Protein AF-A0A084SQF5-F1 (afdb_monomer)

Structure (mmCIF, N/CA/C/O backbone):
data_AF-A0A084SQF5-F1
#
_entry.id   AF-A0A084SQF5-F1
#
loop_
_atom_site.group_PDB
_atom_site.id
_atom_site.type_symbol
_atom_site.label_atom_id
_atom_site.label_alt_id
_atom_site.label_comp_id
_atom_site.label_asym_id
_atom_site.label_entity_id
_atom_site.label_seq_id
_atom_site.pdbx_PDB_ins_code
_atom_site.Cartn_x
_atom_site.Cartn_y
_atom_site.Cartn_z
_atom_site.occupancy
_atom_site.B_iso_or_equiv
_atom_site.auth_seq_id
_atom_site.auth_comp_id
_atom_site.auth_asym_id
_atom_site.auth_atom_id
_atom_site.pdbx_PDB_model_num
ATOM 1 N N . MET A 1 1 ? -66.136 6.621 -41.710 1.00 52.44 1 MET A N 1
ATOM 2 C CA . MET A 1 1 ? -64.841 6.981 -41.085 1.00 52.44 1 MET A CA 1
ATOM 3 C C . MET A 1 1 ? -63.764 6.066 -41.651 1.00 52.44 1 MET A C 1
ATOM 5 O O . MET A 1 1 ? -63.966 4.861 -41.667 1.00 52.44 1 MET A O 1
ATOM 9 N N . ARG A 1 2 ? -62.708 6.634 -42.252 1.00 50.91 2 ARG A N 1
ATOM 10 C CA . ARG A 1 2 ? -61.743 5.912 -43.104 1.00 50.91 2 ARG A CA 1
ATOM 11 C C . ARG A 1 2 ? -60.747 5.128 -42.242 1.00 50.91 2 ARG A C 1
ATOM 13 O O . ARG A 1 2 ? -59.889 5.714 -41.599 1.00 50.91 2 ARG A O 1
ATOM 20 N N . TRP A 1 3 ? -60.855 3.802 -42.262 1.00 54.94 3 TRP A N 1
ATOM 21 C CA . TRP A 1 3 ? -59.994 2.862 -41.524 1.00 54.94 3 TRP A CA 1
ATOM 22 C C . TRP A 1 3 ? -58.500 2.979 -41.898 1.00 54.94 3 TRP A C 1
ATOM 24 O O . TRP A 1 3 ? -57.618 2.653 -41.107 1.00 54.94 3 TRP A O 1
ATOM 34 N N . SER A 1 4 ? -58.211 3.539 -43.077 1.00 56.44 4 SER A N 1
ATOM 35 C CA . SER A 1 4 ? -56.861 3.744 -43.605 1.00 56.44 4 SER A CA 1
ATOM 36 C C . SER A 1 4 ? -56.017 4.759 -42.822 1.00 56.44 4 SER A C 1
ATOM 38 O O . SER A 1 4 ? -54.797 4.646 -42.830 1.00 56.44 4 SER A O 1
ATOM 40 N N . THR A 1 5 ? -56.618 5.727 -42.119 1.00 59.06 5 THR A N 1
ATOM 41 C CA . THR A 1 5 ? -55.850 6.683 -41.293 1.00 59.06 5 THR A CA 1
ATOM 42 C C . THR A 1 5 ? -55.482 6.115 -39.920 1.00 59.06 5 THR A C 1
ATOM 44 O O . THR A 1 5 ? -54.477 6.522 -39.347 1.00 59.06 5 THR A O 1
ATOM 47 N N . LEU A 1 6 ? -56.240 5.135 -39.416 1.00 58.25 6 LEU A N 1
ATOM 48 C CA . LEU A 1 6 ? -55.944 4.441 -38.156 1.00 58.25 6 LEU A CA 1
ATOM 49 C C . LEU A 1 6 ? -54.764 3.467 -38.297 1.00 58.25 6 LEU A C 1
ATOM 51 O O . LEU A 1 6 ? -53.909 3.411 -37.419 1.00 58.25 6 LEU A O 1
ATOM 55 N N . LEU A 1 7 ? -54.666 2.761 -39.428 1.00 57.72 7 LEU A N 1
ATOM 56 C CA . LEU A 1 7 ? -53.546 1.850 -39.703 1.00 57.72 7 LEU A CA 1
ATOM 57 C C . LEU A 1 7 ? -52.219 2.592 -39.942 1.00 57.72 7 LEU A C 1
ATOM 59 O O . LEU A 1 7 ? -51.176 2.137 -39.478 1.00 57.72 7 LEU A O 1
ATOM 63 N N . GLY A 1 8 ? -52.257 3.763 -40.589 1.00 59.50 8 GLY A N 1
ATOM 64 C CA . GLY A 1 8 ? -51.060 4.588 -40.802 1.00 59.50 8 GLY A CA 1
ATOM 65 C C . GLY A 1 8 ? -50.455 5.131 -39.501 1.00 59.50 8 GLY A C 1
ATOM 66 O O . GLY A 1 8 ? -49.235 5.158 -39.356 1.00 59.50 8 GLY A O 1
ATOM 67 N N . GLY A 1 9 ? -51.296 5.501 -38.528 1.00 61.94 9 GLY A N 1
ATOM 68 C CA . GLY A 1 9 ? -50.834 5.992 -37.225 1.00 61.94 9 GLY A CA 1
ATOM 69 C C . GLY A 1 9 ? -50.135 4.921 -36.380 1.00 61.94 9 GLY A C 1
ATOM 70 O O . GLY A 1 9 ? -49.130 5.207 -35.737 1.00 61.94 9 GLY A O 1
ATOM 71 N N . ILE A 1 10 ? -50.619 3.675 -36.425 1.00 64.25 10 ILE A N 1
ATOM 72 C CA . ILE A 1 10 ? -50.050 2.562 -35.648 1.00 64.25 10 ILE A CA 1
ATOM 73 C C . ILE A 1 10 ? -48.693 2.121 -36.224 1.00 64.25 10 ILE A C 1
ATOM 75 O O . ILE A 1 10 ? -47.753 1.879 -35.467 1.00 64.25 10 ILE A O 1
ATOM 79 N N . ALA A 1 11 ? -48.547 2.094 -37.554 1.00 61.19 11 ALA A N 1
ATOM 80 C CA . ALA A 1 11 ? -47.273 1.771 -38.201 1.00 61.19 11 ALA A CA 1
ATOM 81 C C . ALA A 1 11 ? -46.181 2.827 -37.928 1.00 61.19 11 ALA A C 1
ATOM 83 O O . ALA A 1 11 ? -45.019 2.474 -37.738 1.00 61.19 11 ALA A O 1
ATOM 84 N N . GLY A 1 12 ? -46.555 4.110 -37.834 1.00 64.62 12 GLY A N 1
ATOM 85 C CA . GLY A 1 12 ? -45.628 5.193 -37.485 1.00 64.62 12 GLY A CA 1
ATOM 86 C C . GLY A 1 12 ? -45.114 5.140 -36.041 1.00 64.62 12 GLY A C 1
ATOM 87 O O . GLY A 1 12 ? -44.028 5.645 -35.766 1.00 64.62 12 GLY A O 1
ATOM 88 N N . LEU A 1 13 ? -45.854 4.499 -35.128 1.00 62.03 13 LEU A N 1
ATOM 89 C CA . LEU A 1 13 ? -45.499 4.412 -33.706 1.00 62.03 13 LEU A CA 1
ATOM 90 C C . LEU A 1 13 ? -44.729 3.130 -33.344 1.00 62.03 13 LEU A C 1
ATOM 92 O O . LEU A 1 13 ? -43.980 3.126 -32.371 1.00 62.03 13 LEU A O 1
ATOM 96 N N . LEU A 1 14 ? -44.866 2.059 -34.135 1.00 69.38 14 LEU A N 1
ATOM 97 C CA . LEU A 1 14 ? -44.192 0.772 -33.896 1.00 69.38 14 LEU A CA 1
ATOM 98 C C . LEU A 1 14 ? -42.748 0.707 -34.415 1.00 69.38 14 LEU A C 1
ATOM 100 O O . LEU A 1 14 ? -41.979 -0.123 -33.944 1.00 69.38 14 LEU A O 1
ATOM 104 N N . LEU A 1 15 ? -42.359 1.574 -35.352 1.00 68.94 15 LEU A N 1
ATOM 105 C CA . LEU A 1 15 ? -41.004 1.624 -35.918 1.00 68.94 15 LEU A CA 1
ATOM 106 C C . LEU A 1 15 ? -39.920 2.272 -35.025 1.00 68.94 15 LEU A C 1
ATOM 108 O O . LEU A 1 15 ? -38.807 1.746 -35.003 1.00 68.94 15 LEU A O 1
ATOM 112 N N . PRO A 1 16 ? -40.169 3.362 -34.269 1.00 74.44 16 PRO A N 1
ATOM 113 C CA . PRO A 1 16 ? -39.116 3.977 -33.456 1.00 74.44 16 PRO A CA 1
ATOM 114 C C . PRO A 1 16 ? -38.769 3.176 -32.193 1.00 74.44 16 PRO A C 1
ATOM 116 O O . PRO A 1 16 ? -37.654 3.286 -31.691 1.00 74.44 16 PRO A O 1
ATOM 119 N N . VAL A 1 17 ? -39.688 2.352 -31.680 1.00 76.56 17 VAL A N 1
ATOM 120 C CA . VAL A 1 17 ? -39.485 1.565 -30.450 1.00 76.56 17 VAL A CA 1
ATOM 121 C C . VAL A 1 17 ? -38.354 0.527 -30.578 1.00 76.56 17 VAL A C 1
ATOM 123 O O . VAL A 1 17 ? -37.451 0.556 -29.743 1.00 76.56 17 VAL A O 1
ATOM 126 N N . PRO A 1 18 ? -38.312 -0.353 -31.599 1.00 76.19 18 PRO A N 1
ATOM 127 C CA . PRO A 1 18 ? -37.210 -1.304 -31.754 1.00 76.19 18 PRO A CA 1
ATOM 128 C C . PRO A 1 18 ? -35.871 -0.617 -32.057 1.00 76.19 18 PRO A C 1
ATOM 130 O O . PRO A 1 18 ? -34.834 -1.097 -31.609 1.00 76.19 18 PRO A O 1
ATOM 133 N N . LEU A 1 19 ? -35.878 0.536 -32.739 1.00 76.69 19 LEU A N 1
ATOM 134 C CA . LEU A 1 19 ? -34.671 1.345 -32.955 1.00 76.69 19 LEU A CA 1
ATOM 135 C C . LEU A 1 19 ? -34.140 1.953 -31.649 1.00 76.69 19 LEU A C 1
ATOM 137 O O . LEU A 1 19 ? -32.935 1.942 -31.423 1.00 76.69 19 LEU A O 1
ATOM 141 N N . MET A 1 20 ? -35.022 2.432 -30.767 1.00 78.56 20 MET A N 1
ATOM 142 C CA . MET A 1 20 ? -34.648 2.915 -29.432 1.00 78.56 20 MET A CA 1
ATOM 143 C C . MET A 1 20 ? -34.115 1.788 -28.536 1.00 78.56 20 MET A C 1
ATOM 145 O O . MET A 1 20 ? -33.174 2.017 -27.780 1.00 78.56 20 MET A O 1
ATOM 149 N N . LEU A 1 21 ? -34.672 0.575 -28.631 1.00 77.31 21 LEU A N 1
ATOM 150 C CA . LEU A 1 21 ? -34.179 -0.593 -27.890 1.00 77.31 21 LEU A CA 1
ATOM 151 C C . LEU A 1 21 ? -32.796 -1.042 -28.388 1.00 77.31 21 LEU A C 1
ATOM 153 O O . LEU A 1 21 ? -31.901 -1.240 -27.572 1.00 77.31 21 LEU A O 1
ATOM 157 N N . LEU A 1 22 ? -32.580 -1.104 -29.707 1.00 75.31 22 LEU A N 1
ATOM 158 C CA . LEU A 1 22 ? -31.264 -1.401 -30.291 1.00 75.31 22 LEU A CA 1
ATOM 159 C C . LEU A 1 22 ? -30.224 -0.321 -29.952 1.00 75.31 22 LEU A C 1
ATOM 161 O O . LEU A 1 22 ? -29.099 -0.644 -29.580 1.00 75.31 22 LEU A O 1
ATOM 165 N N . ALA A 1 23 ? -30.600 0.960 -30.015 1.00 71.62 23 ALA A N 1
ATOM 166 C CA . ALA A 1 23 ? -29.724 2.054 -29.597 1.00 71.62 23 ALA A CA 1
ATOM 167 C C . ALA A 1 23 ? -29.423 2.014 -28.088 1.00 71.62 23 ALA A C 1
ATOM 169 O O . ALA A 1 23 ? -28.335 2.407 -27.671 1.00 71.62 23 ALA A O 1
ATOM 170 N N . GLY A 1 24 ? -30.369 1.532 -27.276 1.00 73.94 24 GLY A N 1
ATOM 171 C CA . GLY A 1 24 ? -30.201 1.309 -25.842 1.00 73.94 24 GLY A CA 1
ATOM 172 C C . GLY A 1 24 ? -29.177 0.222 -25.522 1.00 73.94 24 GLY A C 1
ATOM 173 O O . GLY A 1 24 ? -28.322 0.456 -24.671 1.00 73.94 24 GLY A O 1
ATOM 174 N N . GLU A 1 25 ? -29.219 -0.914 -26.225 1.00 72.88 25 GLU A N 1
ATOM 175 C CA . GLU A 1 25 ? -28.261 -2.017 -26.040 1.00 72.88 25 GLU A CA 1
ATOM 176 C C . GLU A 1 25 ? -26.840 -1.633 -26.480 1.00 72.88 25 GLU A C 1
ATOM 178 O O . GLU A 1 25 ? -25.900 -1.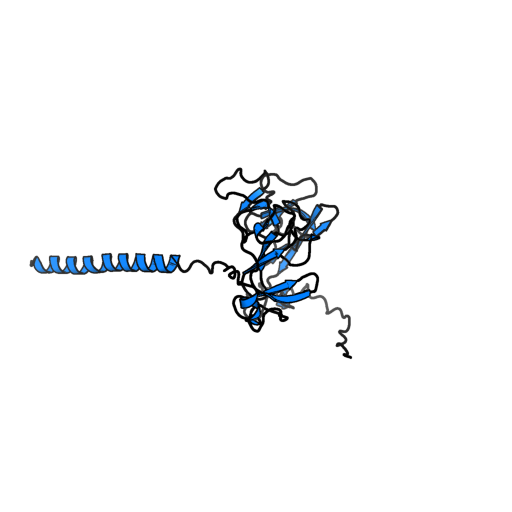816 -25.710 1.00 72.88 25 GLU A O 1
ATOM 183 N N . ILE A 1 26 ? -26.675 -0.958 -27.627 1.00 66.81 26 ILE A N 1
ATOM 184 C CA . ILE A 1 26 ? -25.354 -0.466 -28.076 1.00 66.81 26 ILE A CA 1
ATOM 185 C C . ILE A 1 26 ? -24.763 0.530 -27.063 1.00 66.81 26 ILE A C 1
ATOM 187 O O . ILE A 1 26 ? -23.570 0.504 -26.762 1.00 66.81 26 ILE A O 1
ATOM 191 N N . ARG A 1 27 ? -25.594 1.400 -26.469 1.00 62.41 27 ARG A N 1
ATOM 192 C CA . ARG A 1 27 ? -25.147 2.319 -25.406 1.00 62.41 27 ARG A CA 1
ATOM 193 C C . ARG A 1 27 ? -24.784 1.599 -24.109 1.00 62.41 27 ARG A C 1
ATOM 195 O O . ARG A 1 27 ? -23.999 2.135 -23.326 1.00 62.41 27 ARG A O 1
ATOM 202 N N . ARG A 1 28 ? -25.393 0.442 -23.845 1.00 57.56 28 ARG A N 1
ATOM 203 C CA . ARG A 1 28 ? -25.132 -0.378 -22.660 1.00 57.56 28 ARG A CA 1
ATOM 204 C C . ARG A 1 28 ? -23.800 -1.107 -22.789 1.00 57.56 28 ARG A C 1
ATOM 206 O O . ARG A 1 28 ? -23.038 -1.082 -21.830 1.00 57.56 28 ARG A O 1
ATOM 213 N N . GLU A 1 29 ? -23.489 -1.635 -23.970 1.00 57.03 29 GLU A N 1
ATOM 214 C CA . GLU A 1 29 ? -22.168 -2.196 -24.284 1.00 57.03 29 GLU A CA 1
ATOM 215 C C . GLU A 1 29 ? -21.074 -1.120 -24.229 1.00 57.03 29 GLU A C 1
ATOM 217 O O . GLU A 1 29 ? -20.076 -1.305 -23.538 1.00 57.03 29 GLU A O 1
ATOM 222 N N . GLN A 1 30 ? -21.304 0.067 -24.806 1.00 54.22 30 GLN A N 1
ATOM 223 C CA . GLN A 1 30 ? -20.336 1.171 -24.712 1.00 54.22 30 GLN A CA 1
ATOM 224 C C . GLN A 1 30 ? -20.116 1.677 -23.276 1.00 54.22 30 GLN A C 1
ATOM 226 O O . GLN A 1 30 ? -19.018 2.111 -22.936 1.00 54.22 30 GLN A O 1
ATOM 231 N N . ARG A 1 31 ? -21.131 1.619 -22.401 1.00 47.59 31 ARG A N 1
ATOM 232 C CA . ARG A 1 31 ? -20.948 1.905 -20.966 1.00 47.59 31 ARG A CA 1
ATOM 233 C C . ARG A 1 31 ? -20.284 0.766 -20.200 1.00 47.59 31 ARG A C 1
ATOM 235 O O . ARG A 1 31 ? -19.673 1.047 -19.178 1.00 47.59 31 ARG A O 1
ATOM 242 N N . ALA A 1 32 ? -20.405 -0.478 -20.658 1.00 48.09 32 ALA A N 1
ATOM 243 C CA . ALA A 1 32 ? -19.703 -1.610 -20.063 1.00 48.09 32 ALA A CA 1
ATOM 244 C C . ALA A 1 32 ? -18.202 -1.602 -20.412 1.00 48.09 32 ALA A C 1
ATOM 246 O O . ALA A 1 32 ? -17.394 -2.027 -19.592 1.00 48.09 32 ALA A O 1
ATOM 247 N N . GLU A 1 33 ? -17.815 -1.060 -21.574 1.00 43.88 33 GLU A N 1
ATOM 248 C CA . GLU A 1 33 ? -16.404 -0.835 -21.934 1.00 43.88 33 GLU A CA 1
ATOM 249 C C . GLU A 1 33 ? -15.793 0.416 -21.294 1.00 43.88 33 GLU A C 1
ATOM 251 O O . GLU A 1 33 ? -14.587 0.461 -21.063 1.00 43.88 33 GLU A O 1
ATOM 256 N N . MET A 1 34 ? -16.610 1.397 -20.905 1.00 37.16 34 MET A N 1
ATOM 257 C CA . MET A 1 34 ? -16.193 2.484 -20.014 1.00 37.16 34 MET A CA 1
ATOM 258 C C . MET A 1 34 ? -16.237 2.007 -18.556 1.00 37.16 34 MET A C 1
ATOM 260 O O . MET A 1 34 ? -16.843 2.624 -17.679 1.00 37.16 34 MET A O 1
ATOM 264 N N . SER A 1 35 ? -15.596 0.862 -18.308 1.00 40.09 35 SER A N 1
ATOM 265 C CA . SER A 1 35 ? -15.196 0.462 -16.967 1.00 40.09 35 SER A CA 1
ATOM 266 C C . SER A 1 35 ? -14.411 1.641 -16.376 1.00 40.09 35 SER A C 1
ATOM 268 O O . SER A 1 35 ? -13.571 2.194 -17.096 1.00 40.09 35 SER A O 1
ATOM 270 N N . PRO A 1 36 ? -14.679 2.075 -15.125 1.00 40.09 36 PRO A N 1
ATOM 271 C CA . PRO A 1 36 ? -13.855 3.096 -14.475 1.00 40.09 36 PRO A CA 1
ATOM 272 C C . PRO A 1 36 ? -12.409 2.675 -14.678 1.00 40.09 36 PRO A C 1
ATOM 274 O O . PRO A 1 36 ? -12.144 1.489 -14.468 1.00 40.09 36 PRO A O 1
ATOM 277 N N . ALA A 1 37 ? -11.577 3.585 -15.210 1.00 43.72 37 ALA A N 1
ATOM 278 C CA . ALA A 1 37 ? -10.204 3.337 -15.641 1.00 43.72 37 ALA A CA 1
ATOM 279 C C . ALA A 1 37 ? -9.585 2.294 -14.716 1.00 43.72 37 ALA A C 1
ATOM 281 O O . ALA A 1 37 ? -9.293 2.570 -13.556 1.00 43.72 37 ALA A O 1
ATOM 282 N N . ARG A 1 38 ? -9.582 1.040 -15.177 1.00 53.16 38 ARG A N 1
ATOM 283 C CA . ARG A 1 38 ? -9.230 -0.085 -14.325 1.00 53.16 38 ARG A CA 1
ATOM 284 C C . ARG A 1 38 ? -7.734 0.039 -14.219 1.00 53.16 38 ARG A C 1
ATOM 286 O O . ARG A 1 38 ? -7.079 -0.323 -15.188 1.00 53.16 38 ARG A O 1
ATOM 293 N N . GLU A 1 39 ? -7.282 0.669 -13.136 1.00 69.06 39 GLU A N 1
ATOM 294 C CA . GLU A 1 39 ? -5.894 0.908 -12.739 1.00 69.06 39 GLU A CA 1
ATOM 295 C C . GLU A 1 39 ? -4.973 -0.060 -13.489 1.00 69.06 39 GLU A C 1
ATOM 297 O O . GLU A 1 39 ? -4.886 -1.254 -13.181 1.00 69.06 39 GLU A O 1
ATOM 302 N N . GLN A 1 40 ? -4.456 0.410 -14.629 1.00 82.12 40 GLN A N 1
ATOM 303 C CA . GLN A 1 40 ? -3.939 -0.500 -15.638 1.00 82.12 40 GLN A CA 1
ATOM 304 C C . GLN A 1 40 ? -2.506 -0.824 -15.267 1.00 82.12 40 GLN A C 1
ATOM 306 O O . GLN A 1 40 ? -1.619 0.027 -15.316 1.00 82.12 40 GLN A O 1
ATOM 311 N N . VAL A 1 41 ? -2.282 -2.078 -14.891 1.00 91.44 41 VAL A N 1
ATOM 312 C CA . VAL A 1 41 ? -0.938 -2.576 -14.633 1.00 91.44 41 VAL A CA 1
ATOM 313 C C . VAL A 1 41 ? -0.151 -2.592 -15.938 1.00 91.44 41 VAL A C 1
ATOM 315 O O . VAL A 1 41 ? -0.534 -3.252 -16.908 1.00 91.44 41 VAL A O 1
ATOM 318 N N . SER A 1 42 ? 0.973 -1.885 -15.939 1.00 93.50 42 SER A N 1
ATOM 319 C CA . SER A 1 42 ? 1.886 -1.780 -17.070 1.00 93.50 42 SER A CA 1
ATOM 320 C C . SER A 1 42 ? 2.368 -3.168 -17.506 1.00 93.50 42 SER A C 1
ATOM 322 O O . SER A 1 42 ? 2.685 -4.008 -16.652 1.00 93.50 42 SER A O 1
ATOM 324 N N . PRO A 1 43 ? 2.445 -3.452 -18.816 1.00 94.81 43 PRO A N 1
ATOM 325 C CA . PRO A 1 43 ? 2.887 -4.749 -19.303 1.00 94.81 43 PRO A CA 1
ATOM 326 C C . PRO A 1 43 ? 4.337 -5.034 -18.901 1.00 94.81 43 PRO A C 1
ATOM 328 O O . PRO A 1 43 ? 5.178 -4.140 -18.832 1.00 94.81 43 PRO A O 1
ATOM 331 N N . VAL A 1 44 ? 4.644 -6.313 -18.679 1.00 96.62 44 VAL A N 1
ATOM 332 C CA . VAL A 1 44 ? 6.033 -6.761 -18.510 1.00 96.62 44 VAL A CA 1
ATOM 333 C C . VAL A 1 44 ? 6.718 -6.762 -19.868 1.00 96.62 44 VAL A C 1
ATOM 335 O O . VAL A 1 44 ? 6.372 -7.583 -20.723 1.00 96.62 44 VAL A O 1
ATOM 338 N N . LEU A 1 45 ? 7.683 -5.859 -20.032 1.00 95.56 45 LEU A N 1
ATOM 339 C CA . LEU A 1 45 ? 8.536 -5.757 -21.213 1.00 95.56 45 LEU A CA 1
ATOM 340 C C . LEU A 1 45 ? 9.863 -6.504 -20.995 1.00 95.56 45 LEU A C 1
ATOM 342 O O . LEU A 1 45 ? 10.407 -6.464 -19.887 1.00 95.56 45 LEU A O 1
ATOM 346 N N . PRO A 1 46 ? 10.442 -7.136 -22.030 1.00 95.06 46 PRO A N 1
ATOM 347 C CA . PRO A 1 46 ? 11.816 -7.627 -21.988 1.00 95.06 46 PRO A CA 1
ATOM 348 C C . PRO A 1 46 ? 12.805 -6.510 -21.631 1.00 95.06 46 PRO A C 1
ATOM 350 O O . PRO A 1 46 ? 12.652 -5.369 -22.063 1.00 95.06 46 PRO A O 1
ATOM 353 N N . LEU A 1 47 ? 13.879 -6.841 -20.908 1.00 93.38 47 LEU A N 1
ATOM 354 C CA . LEU A 1 47 ? 14.878 -5.852 -20.478 1.00 93.38 47 LEU A CA 1
ATOM 355 C C . LEU A 1 47 ? 15.503 -5.072 -21.650 1.00 93.38 47 LEU A C 1
ATOM 357 O O . LEU A 1 47 ? 15.847 -3.905 -21.493 1.00 93.38 47 LEU A O 1
ATOM 361 N N . SER A 1 48 ? 15.656 -5.697 -22.820 1.00 95.81 48 SER A N 1
ATOM 362 C CA . SER A 1 48 ? 16.158 -5.028 -24.027 1.00 95.81 48 SER A CA 1
ATOM 363 C C . SER A 1 48 ? 15.210 -3.950 -24.545 1.00 95.81 48 SER A C 1
ATOM 365 O O . SER A 1 48 ? 15.679 -2.914 -25.001 1.00 95.81 48 SER A O 1
ATOM 367 N N . GLU A 1 49 ? 13.899 -4.186 -24.465 1.00 97.00 49 GLU A N 1
ATOM 368 C CA . GLU A 1 49 ? 12.884 -3.207 -24.860 1.00 97.00 49 GLU A CA 1
ATOM 369 C C . GLU A 1 49 ? 12.802 -2.082 -23.834 1.00 97.00 49 GLU A C 1
ATOM 371 O O . GLU A 1 49 ? 12.803 -0.923 -24.223 1.00 97.00 49 GLU A O 1
ATOM 376 N N . GLN A 1 50 ? 12.846 -2.400 -22.534 1.00 94.94 50 GLN A N 1
ATOM 377 C CA . GLN A 1 50 ? 12.887 -1.372 -21.487 1.00 94.94 50 GLN A CA 1
ATOM 378 C C . GLN A 1 50 ? 14.094 -0.445 -21.661 1.00 94.94 50 GLN A C 1
ATOM 380 O O . GLN A 1 50 ? 13.939 0.766 -21.664 1.00 94.94 50 GLN A O 1
ATOM 385 N N . LYS A 1 51 ? 15.288 -1.003 -21.898 1.00 96.38 51 LYS A N 1
ATOM 386 C CA . LYS A 1 51 ? 16.512 -0.223 -22.148 1.00 96.38 51 LYS A CA 1
ATOM 387 C C . LYS A 1 51 ? 16.493 0.586 -23.446 1.00 96.38 51 LYS A C 1
ATOM 389 O O . LYS A 1 51 ? 17.345 1.455 -23.609 1.00 96.38 51 LYS A O 1
ATOM 394 N N . ALA A 1 52 ? 15.599 0.269 -24.382 1.00 97.38 52 ALA A N 1
ATOM 395 C CA . ALA A 1 52 ? 15.427 1.053 -25.598 1.00 97.38 52 ALA A CA 1
ATOM 396 C C . ALA A 1 52 ? 14.603 2.328 -25.350 1.00 97.38 52 ALA A C 1
ATOM 398 O O . ALA A 1 52 ? 14.694 3.260 -26.148 1.00 97.38 52 ALA A O 1
ATOM 399 N N . LEU A 1 53 ? 13.836 2.375 -24.254 1.00 97.06 53 LEU A N 1
ATOM 400 C CA . LEU A 1 53 ? 13.088 3.556 -23.835 1.00 97.06 53 LEU A CA 1
ATOM 401 C C . LEU A 1 53 ? 14.057 4.594 -23.265 1.00 97.06 53 LEU A C 1
ATOM 403 O O . LEU A 1 53 ? 14.905 4.279 -22.427 1.00 97.06 53 LEU A O 1
ATOM 407 N N . GLN A 1 54 ? 13.935 5.842 -23.716 1.00 97.88 54 GLN A N 1
ATOM 408 C CA . GLN A 1 54 ? 14.951 6.875 -23.454 1.00 97.88 54 GLN A CA 1
ATOM 409 C C . GLN A 1 54 ? 15.079 7.229 -21.973 1.00 97.88 54 GLN A C 1
ATOM 411 O O . GLN A 1 54 ? 16.160 7.592 -21.513 1.00 97.88 54 GLN A O 1
ATOM 416 N N . THR A 1 55 ? 13.977 7.127 -21.232 1.00 97.62 55 THR A N 1
ATOM 417 C CA . THR A 1 55 ? 13.921 7.516 -19.823 1.00 97.62 55 THR A CA 1
ATOM 418 C C . THR A 1 55 ? 14.225 6.359 -18.879 1.00 97.62 55 THR A C 1
ATOM 420 O O . THR A 1 55 ? 14.263 6.569 -17.675 1.00 97.62 55 THR A O 1
ATOM 423 N N . PHE A 1 56 ? 14.424 5.133 -19.373 1.00 97.38 56 PHE A N 1
ATOM 424 C CA . PHE A 1 56 ? 14.602 3.966 -18.512 1.00 97.38 56 PHE A CA 1
ATOM 425 C C . PHE A 1 56 ? 15.814 4.104 -17.582 1.00 97.38 56 PHE A C 1
ATOM 427 O O . PHE A 1 56 ? 16.946 4.285 -18.030 1.00 97.38 56 PHE A O 1
ATOM 434 N N . GLY A 1 57 ? 15.568 3.977 -16.277 1.00 95.75 57 GLY A N 1
ATOM 435 C CA . GLY A 1 57 ? 16.579 4.109 -15.230 1.00 95.75 57 GLY A CA 1
ATOM 436 C C . GLY A 1 57 ? 17.033 5.544 -14.948 1.00 95.75 57 GLY A C 1
ATOM 437 O O . GLY A 1 57 ? 17.935 5.716 -14.133 1.00 95.75 57 GLY A O 1
ATOM 438 N N . LEU A 1 58 ? 16.447 6.556 -15.598 1.00 97.50 58 LEU A N 1
ATOM 439 C CA . LEU A 1 58 ? 16.676 7.956 -15.240 1.00 97.50 58 LEU A CA 1
ATOM 440 C C . LEU A 1 58 ? 15.896 8.322 -13.980 1.00 97.50 58 LEU A C 1
ATOM 442 O O . LEU A 1 58 ? 14.822 7.770 -13.728 1.00 97.50 58 LEU A O 1
ATOM 446 N N . ASP A 1 59 ? 16.433 9.282 -13.231 1.00 97.44 59 ASP A N 1
ATOM 447 C CA . ASP A 1 59 ? 15.761 9.864 -12.075 1.00 97.44 59 ASP A CA 1
ATOM 448 C C . ASP A 1 59 ? 14.463 10.553 -12.482 1.00 97.44 59 ASP A C 1
ATOM 450 O O . ASP A 1 59 ? 14.392 11.183 -13.539 1.00 97.44 59 ASP A O 1
ATOM 454 N N . CYS A 1 60 ? 13.460 10.462 -11.615 1.00 96.50 60 CYS A N 1
ATOM 455 C CA . CYS A 1 60 ? 12.178 11.116 -11.821 1.00 96.50 60 CYS A CA 1
ATOM 456 C C . CYS A 1 60 ? 11.572 11.635 -10.515 1.00 96.50 60 CYS A C 1
ATOM 458 O O . CYS A 1 60 ? 11.787 11.073 -9.436 1.00 96.50 60 CYS A O 1
ATOM 460 N N . SER A 1 61 ? 10.774 12.697 -10.630 1.00 94.62 61 SER A N 1
ATOM 461 C CA . SER A 1 61 ? 9.928 13.220 -9.543 1.00 94.62 61 SER A CA 1
ATOM 462 C C . SER A 1 61 ? 8.450 12.842 -9.702 1.00 94.62 61 SER A C 1
ATOM 464 O O . SER A 1 61 ? 7.692 12.889 -8.731 1.00 94.62 61 SER A O 1
ATOM 466 N N . GLY A 1 62 ? 8.054 12.433 -10.908 1.00 93.19 62 GLY A N 1
ATOM 467 C CA . GLY A 1 62 ? 6.698 12.040 -11.273 1.00 93.19 62 GLY A CA 1
ATOM 468 C C . GLY A 1 62 ? 6.697 11.165 -12.526 1.00 93.19 62 GLY A C 1
ATOM 469 O O . GLY A 1 62 ? 7.675 11.107 -13.271 1.00 93.19 62 GLY A O 1
ATOM 470 N N . SER A 1 63 ? 5.622 10.417 -12.746 1.00 92.88 63 SER A N 1
ATOM 471 C CA . SER A 1 63 ? 5.526 9.449 -13.848 1.00 92.88 63 SER A CA 1
ATOM 472 C C . SER A 1 63 ? 5.354 10.101 -15.215 1.00 92.88 63 SER A C 1
ATOM 474 O O . SER A 1 63 ? 5.618 9.461 -16.224 1.00 92.88 63 SER A O 1
ATOM 476 N N . GLU A 1 64 ? 4.966 11.371 -15.266 1.00 93.56 64 GLU A N 1
ATOM 477 C CA . GLU A 1 64 ? 4.950 12.191 -16.476 1.00 93.56 64 GLU A CA 1
ATOM 478 C C . GLU A 1 64 ? 6.348 12.424 -17.070 1.00 93.56 64 GLU A C 1
ATOM 480 O O . GLU A 1 64 ? 6.467 12.748 -18.251 1.00 93.56 64 GLU A O 1
ATOM 485 N N . GLU A 1 65 ? 7.404 12.233 -16.272 1.00 96.12 65 GLU A N 1
ATOM 486 C CA . GLU A 1 65 ? 8.801 12.291 -16.717 1.00 96.12 65 GLU A CA 1
ATOM 487 C C . GLU A 1 65 ? 9.266 10.965 -17.349 1.00 96.12 65 GLU A C 1
ATOM 489 O O . GLU A 1 65 ? 10.359 10.895 -17.912 1.00 96.12 65 GLU A O 1
ATOM 494 N N . CYS A 1 66 ? 8.441 9.914 -17.282 1.00 96.38 66 CYS A N 1
ATOM 495 C CA . CYS A 1 66 ? 8.757 8.578 -17.771 1.00 96.38 66 CYS A CA 1
ATOM 496 C C . CYS A 1 66 ? 8.009 8.249 -19.073 1.00 96.38 66 CYS A C 1
ATOM 498 O O . CYS A 1 66 ? 6.807 8.467 -19.209 1.00 96.38 66 CYS A O 1
ATOM 500 N N . GLU A 1 67 ? 8.715 7.667 -20.043 1.00 96.06 67 GLU A N 1
ATOM 501 C CA . GLU A 1 67 ? 8.119 7.179 -21.287 1.00 96.06 67 GLU A CA 1
ATOM 502 C C . GLU A 1 67 ? 7.223 5.959 -21.024 1.00 96.06 67 GLU A C 1
ATOM 504 O O . GLU A 1 67 ? 7.660 4.975 -20.431 1.00 96.06 67 GLU A O 1
ATOM 509 N N . SER A 1 68 ? 5.973 5.983 -21.496 1.00 92.88 68 SER A N 1
ATOM 510 C CA . SER A 1 68 ? 5.060 4.837 -21.375 1.00 92.88 68 SER A CA 1
ATOM 511 C C . SER A 1 68 ? 5.662 3.567 -22.010 1.00 92.88 68 SER A C 1
ATOM 513 O O . SER A 1 68 ? 6.144 3.635 -23.141 1.00 92.88 68 SER A O 1
ATOM 515 N N . PRO A 1 69 ? 5.572 2.384 -21.365 1.00 93.50 69 PRO A N 1
ATOM 516 C CA . PRO A 1 69 ? 4.772 2.072 -20.177 1.00 93.50 69 PRO A CA 1
ATOM 517 C C . PRO A 1 69 ? 5.577 2.104 -18.863 1.00 93.50 69 PRO A C 1
ATOM 519 O O . PRO A 1 69 ? 5.276 1.353 -17.936 1.00 93.50 69 PRO A O 1
ATOM 522 N N . LEU A 1 70 ? 6.651 2.892 -18.790 1.00 95.25 70 LEU A N 1
ATOM 523 C CA . LEU A 1 70 ? 7.380 3.103 -17.542 1.00 95.25 70 LEU A CA 1
ATOM 524 C C . LEU A 1 70 ? 6.567 4.002 -16.610 1.00 95.25 70 LEU A C 1
ATOM 526 O O . LEU A 1 70 ? 5.793 4.848 -17.054 1.00 95.25 70 LEU A O 1
ATOM 530 N N . GLY A 1 71 ? 6.802 3.854 -15.312 1.00 94.62 71 GLY A N 1
ATOM 531 C CA . GLY A 1 71 ? 6.346 4.800 -14.305 1.00 94.62 71 GLY 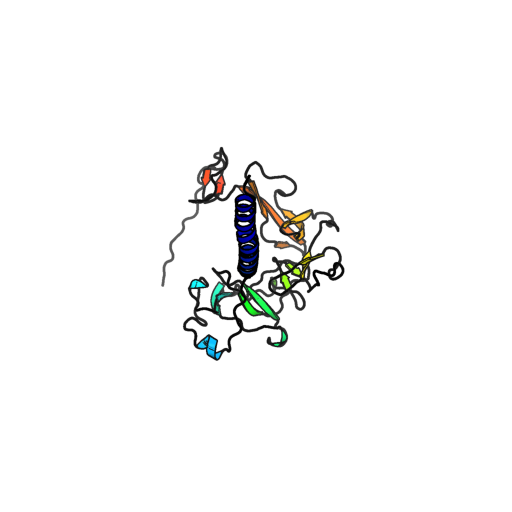A CA 1
ATOM 532 C C . GLY A 1 71 ? 7.464 5.150 -13.333 1.00 94.62 71 GLY A C 1
ATOM 533 O O . GLY A 1 71 ? 8.503 4.483 -13.291 1.00 94.62 71 GLY A O 1
ATOM 534 N N . CYS A 1 72 ? 7.253 6.210 -12.557 1.00 95.62 72 CYS A N 1
ATOM 535 C CA . CYS A 1 72 ? 8.246 6.680 -11.603 1.00 95.62 72 CYS A CA 1
ATOM 536 C C . CYS A 1 72 ? 8.201 5.844 -10.318 1.00 95.62 72 CYS A C 1
ATOM 538 O O . CYS A 1 72 ? 7.310 6.004 -9.480 1.00 95.62 72 CYS A O 1
ATOM 540 N N . LEU A 1 73 ? 9.146 4.917 -10.175 1.00 94.31 73 LEU A N 1
ATOM 541 C CA . LEU A 1 73 ? 9.273 4.018 -9.033 1.00 94.31 73 LEU A CA 1
ATOM 542 C C . LEU A 1 73 ? 10.039 4.687 -7.898 1.00 94.31 73 LEU A C 1
ATOM 544 O O . LEU A 1 73 ? 11.202 5.034 -8.070 1.00 94.31 73 LEU A O 1
ATOM 548 N N . TYR A 1 74 ? 9.419 4.809 -6.724 1.00 91.50 74 TYR A N 1
ATOM 549 C CA . TYR A 1 74 ? 10.046 5.435 -5.559 1.00 91.50 74 TYR A CA 1
ATOM 550 C C . TYR A 1 74 ? 10.664 4.418 -4.601 1.00 91.50 74 TYR A C 1
ATOM 552 O O . TYR A 1 74 ? 9.969 3.564 -4.041 1.00 91.50 74 TYR A O 1
ATOM 560 N N . PHE A 1 75 ? 11.965 4.561 -4.359 1.00 89.12 75 PHE A N 1
ATOM 561 C CA . PHE A 1 75 ? 12.698 3.792 -3.361 1.00 89.12 75 PHE A CA 1
ATOM 562 C C . PHE A 1 75 ? 12.798 4.601 -2.077 1.00 89.12 75 PHE A C 1
ATOM 564 O O . PHE A 1 75 ? 13.605 5.521 -1.955 1.00 89.12 75 PHE A O 1
ATOM 571 N N . ALA A 1 76 ? 11.989 4.241 -1.082 1.00 84.50 7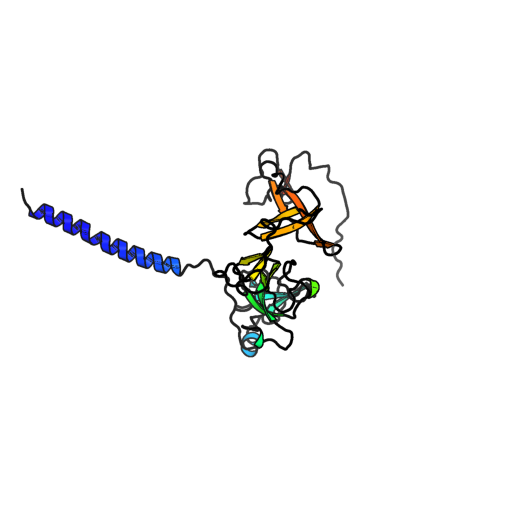6 ALA A N 1
ATOM 572 C CA . ALA A 1 76 ? 11.901 4.997 0.162 1.00 84.50 76 ALA A CA 1
ATOM 573 C C . ALA A 1 76 ? 13.220 5.002 0.958 1.00 84.50 76 ALA A C 1
ATOM 575 O O . ALA A 1 76 ? 13.516 5.986 1.637 1.00 84.50 76 ALA A O 1
ATOM 576 N N . GLY A 1 77 ? 14.029 3.942 0.830 1.00 81.81 77 GLY A N 1
ATOM 577 C CA . GLY A 1 77 ? 15.351 3.854 1.459 1.00 81.81 77 GLY A CA 1
ATOM 578 C C . GLY A 1 77 ? 16.358 4.881 0.924 1.00 81.81 77 GLY A C 1
ATOM 579 O O . GLY A 1 77 ? 17.138 5.427 1.700 1.00 81.81 77 GLY A O 1
ATOM 580 N N . GLU A 1 78 ? 16.303 5.187 -0.374 1.00 85.44 78 GLU A N 1
ATOM 581 C CA . GLU A 1 78 ? 17.220 6.127 -1.043 1.00 85.44 78 GLU A CA 1
ATOM 582 C C . GLU A 1 78 ? 16.593 7.515 -1.247 1.00 85.44 78 GLU A C 1
ATOM 584 O O . GLU A 1 78 ? 17.295 8.481 -1.533 1.00 85.44 78 GLU A O 1
ATOM 589 N N . ARG A 1 79 ? 15.274 7.635 -1.035 1.00 85.69 79 ARG A N 1
ATOM 590 C CA . ARG A 1 79 ? 14.465 8.835 -1.312 1.00 85.69 79 ARG A CA 1
ATOM 591 C C . ARG A 1 79 ? 14.616 9.332 -2.750 1.00 85.69 79 ARG A C 1
ATOM 593 O O . ARG A 1 79 ? 14.586 10.535 -3.002 1.00 85.69 79 ARG A O 1
ATOM 600 N N . GLN A 1 80 ? 14.757 8.392 -3.674 1.00 92.56 80 GLN A N 1
ATOM 601 C CA . GLN A 1 80 ? 14.978 8.646 -5.088 1.00 92.56 80 GLN A CA 1
ATOM 602 C C . GLN A 1 80 ? 13.925 7.897 -5.904 1.00 92.56 80 GLN A C 1
ATOM 604 O O . GLN A 1 80 ? 13.574 6.752 -5.595 1.00 92.56 80 GLN A O 1
ATOM 609 N N . GLY A 1 81 ? 13.378 8.585 -6.903 1.00 94.06 81 GLY A N 1
ATOM 610 C CA . GLY A 1 81 ? 12.506 8.000 -7.911 1.00 94.06 81 GLY A CA 1
ATOM 611 C C . GLY A 1 81 ? 13.304 7.688 -9.169 1.00 94.06 81 GLY A C 1
ATOM 612 O O . GLY A 1 81 ? 14.175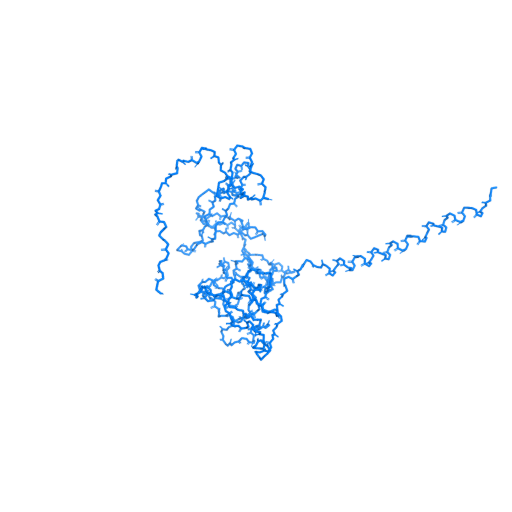 8.474 -9.530 1.00 94.06 81 GLY A O 1
ATOM 613 N N . PHE A 1 82 ? 13.003 6.583 -9.849 1.00 95.81 82 PHE A N 1
ATOM 614 C CA . PHE A 1 82 ? 13.515 6.335 -11.197 1.00 95.81 82 PHE A CA 1
ATOM 615 C C . PHE A 1 82 ? 12.453 5.743 -12.118 1.00 95.81 82 PHE A C 1
ATOM 617 O O . PHE A 1 82 ? 11.535 5.046 -11.680 1.00 95.81 82 PHE A O 1
ATOM 624 N N . CYS A 1 83 ? 12.588 5.981 -13.418 1.00 96.88 83 CYS A N 1
ATOM 625 C CA . CYS A 1 83 ? 11.672 5.436 -14.408 1.00 96.88 83 CYS A CA 1
ATOM 626 C C . CYS A 1 83 ? 11.923 3.940 -14.633 1.00 96.88 83 CYS A C 1
ATOM 628 O O . CYS A 1 83 ? 12.973 3.536 -15.141 1.00 96.88 83 CYS A O 1
ATOM 630 N N . GLY A 1 84 ? 10.937 3.110 -14.296 1.00 95.62 84 GLY A N 1
ATOM 631 C CA . GLY A 1 84 ? 10.998 1.657 -14.445 1.00 95.62 84 GLY A CA 1
ATOM 632 C C . GLY A 1 84 ? 9.668 1.058 -14.893 1.00 95.62 84 GLY A C 1
ATOM 633 O O . GLY A 1 84 ? 8.606 1.645 -14.701 1.00 95.62 84 GLY A O 1
ATOM 634 N N . GLY A 1 85 ? 9.732 -0.110 -15.534 1.00 95.62 85 GLY A N 1
ATOM 635 C CA . GLY A 1 85 ? 8.559 -0.852 -15.995 1.00 95.62 85 GLY A CA 1
ATOM 636 C C . GLY A 1 85 ? 8.285 -2.082 -15.136 1.00 95.62 85 GLY A C 1
ATOM 637 O O . GLY A 1 85 ? 9.053 -2.423 -14.234 1.00 95.62 85 GLY A O 1
ATOM 638 N N . SER A 1 86 ? 7.203 -2.795 -15.449 1.00 96.44 86 SER A N 1
ATOM 639 C CA . SER A 1 86 ? 6.924 -4.076 -14.800 1.00 96.44 86 SER A CA 1
ATOM 640 C C . SER A 1 86 ? 8.006 -5.111 -15.138 1.00 96.44 86 SER A C 1
ATOM 642 O O . SER A 1 86 ? 8.340 -5.322 -16.306 1.00 96.44 86 SER A O 1
ATOM 644 N N . THR A 1 87 ? 8.532 -5.795 -14.124 1.00 96.31 87 THR A N 1
ATOM 645 C CA . THR A 1 87 ? 9.578 -6.826 -14.242 1.00 96.31 87 THR A CA 1
ATOM 646 C C . THR A 1 87 ? 9.048 -8.245 -14.034 1.00 96.31 87 THR A C 1
ATOM 648 O O . THR A 1 87 ? 9.715 -9.206 -14.410 1.00 96.31 87 THR A O 1
ATOM 651 N N . CYS A 1 88 ? 7.835 -8.396 -13.497 1.00 96.50 88 CYS A N 1
ATOM 652 C CA . CYS A 1 88 ? 7.222 -9.691 -13.209 1.00 96.50 88 CYS A CA 1
ATOM 653 C C . CYS A 1 88 ? 5.699 -9.666 -13.415 1.00 96.50 88 CYS A C 1
ATOM 655 O O . CYS A 1 88 ? 5.054 -8.620 -13.365 1.00 96.50 88 CYS A O 1
ATOM 657 N N . ARG A 1 89 ? 5.115 -10.839 -13.656 1.00 94.81 89 ARG A N 1
ATOM 658 C CA . ARG A 1 89 ? 3.665 -11.100 -13.649 1.00 94.81 89 ARG A CA 1
ATOM 659 C C . ARG A 1 89 ? 3.273 -12.005 -12.489 1.00 94.81 89 ARG A C 1
ATOM 661 O O . ARG A 1 89 ? 2.161 -11.899 -11.989 1.00 94.81 89 ARG A O 1
ATOM 668 N N . GLU A 1 90 ? 4.165 -12.894 -12.074 1.00 93.38 90 G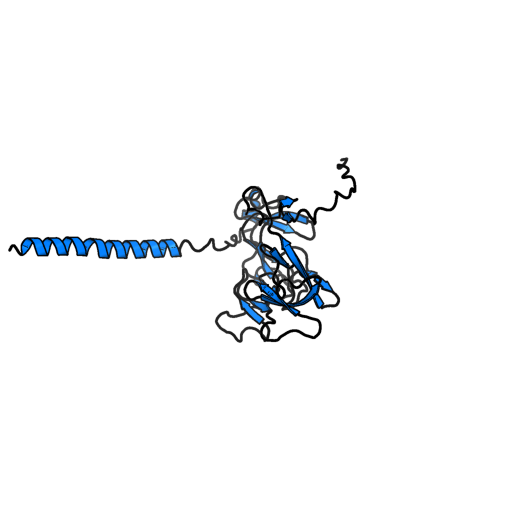LU A N 1
ATOM 669 C CA . GLU A 1 90 ? 3.920 -13.882 -11.027 1.00 93.38 90 GLU A CA 1
ATOM 670 C C . GLU A 1 90 ? 5.162 -14.080 -10.156 1.00 93.38 90 GLU A C 1
ATOM 672 O O . GLU A 1 90 ? 6.283 -13.803 -10.585 1.00 93.38 90 GLU A O 1
ATOM 677 N N . ASP A 1 91 ? 4.957 -14.577 -8.933 1.00 93.12 91 ASP A N 1
ATOM 678 C CA . ASP A 1 91 ? 6.016 -14.734 -7.927 1.00 93.12 91 ASP A CA 1
ATOM 679 C C . ASP A 1 91 ? 7.142 -15.669 -8.411 1.00 93.12 91 ASP A C 1
ATOM 681 O O . ASP A 1 91 ? 8.303 -15.411 -8.123 1.00 93.12 91 ASP A O 1
ATOM 685 N N . PHE A 1 92 ? 6.841 -16.686 -9.232 1.00 93.69 92 PHE A N 1
ATOM 686 C CA . PHE A 1 92 ? 7.854 -17.619 -9.757 1.00 93.69 92 PHE A CA 1
ATOM 687 C C . PHE A 1 92 ? 8.855 -16.977 -10.733 1.00 93.69 92 PHE A C 1
ATOM 689 O O . PHE A 1 92 ? 9.888 -17.570 -11.038 1.00 93.69 92 PHE A O 1
ATOM 696 N N . GLN A 1 93 ? 8.527 -15.804 -11.286 1.00 95.81 93 GLN A N 1
ATOM 697 C CA . GLN A 1 93 ? 9.434 -15.053 -12.159 1.00 95.81 93 GLN A CA 1
ATOM 698 C C . GLN A 1 93 ? 10.441 -14.229 -11.357 1.00 95.81 93 GLN A C 1
ATOM 700 O O . GLN A 1 93 ? 11.420 -13.738 -11.919 1.00 95.81 93 GLN A O 1
ATOM 705 N N . CYS A 1 94 ? 10.188 -14.065 -10.061 1.00 94.56 94 CYS A N 1
ATOM 706 C CA . CYS A 1 94 ? 11.128 -13.486 -9.129 1.00 94.56 94 CYS A CA 1
ATOM 707 C C . CYS A 1 94 ? 12.090 -14.572 -8.616 1.00 94.56 94 CYS A C 1
ATOM 709 O O . CYS A 1 94 ? 11.797 -15.765 -8.682 1.00 94.56 94 CYS A O 1
ATOM 711 N N . GLY A 1 95 ? 13.274 -14.163 -8.151 1.00 92.94 95 GLY A N 1
ATOM 712 C CA . GLY A 1 95 ? 14.241 -15.091 -7.558 1.00 92.94 95 GLY A CA 1
ATOM 713 C C . GLY A 1 95 ? 13.716 -15.752 -6.278 1.00 92.94 95 GLY A C 1
ATOM 714 O O . GLY A 1 95 ? 12.680 -15.356 -5.742 1.00 92.94 95 GLY A O 1
ATOM 715 N N . GLU A 1 96 ? 14.456 -16.738 -5.766 1.00 90.00 96 GLU A N 1
ATOM 716 C CA . GLU A 1 96 ? 14.175 -17.332 -4.452 1.00 90.00 96 GLU A CA 1
ATOM 717 C C . GLU A 1 96 ? 14.088 -16.226 -3.390 1.00 90.00 96 GLU A C 1
ATOM 719 O O . GLU A 1 96 ? 14.939 -15.339 -3.352 1.00 90.00 96 GLU A O 1
ATOM 724 N N . ASP A 1 97 ? 13.040 -16.257 -2.565 1.00 89.62 97 ASP A N 1
ATOM 725 C CA . ASP A 1 97 ? 12.723 -15.230 -1.562 1.00 89.62 97 ASP A CA 1
ATOM 726 C C . ASP A 1 97 ? 12.358 -13.842 -2.116 1.00 89.62 97 ASP A C 1
ATOM 728 O O . ASP A 1 97 ? 12.554 -12.831 -1.443 1.00 89.62 97 ASP A O 1
ATOM 732 N N . TRP A 1 98 ? 11.794 -13.758 -3.321 1.00 93.56 98 TRP A N 1
ATOM 733 C CA . TRP A 1 98 ? 11.211 -12.525 -3.856 1.00 93.56 98 TRP A CA 1
ATOM 734 C C . TRP A 1 98 ? 9.766 -12.749 -4.290 1.00 93.56 98 TRP A C 1
ATOM 736 O O . TRP A 1 98 ? 9.354 -13.857 -4.620 1.00 93.56 98 TRP A O 1
ATOM 746 N N . MET A 1 99 ? 8.976 -11.679 -4.279 1.00 93.62 99 MET A N 1
ATOM 747 C CA . MET A 1 99 ? 7.554 -11.731 -4.599 1.00 93.62 99 MET A CA 1
ATOM 748 C C . MET A 1 99 ? 7.201 -10.666 -5.628 1.00 93.62 99 MET A C 1
ATOM 750 O O . MET A 1 99 ? 7.667 -9.532 -5.540 1.00 93.62 99 MET A O 1
ATOM 754 N N . CYS A 1 100 ? 6.341 -11.017 -6.576 1.00 94.69 100 CYS A N 1
ATOM 755 C CA . CYS A 1 100 ? 5.856 -10.103 -7.588 1.00 94.69 100 CYS A CA 1
ATOM 756 C C . CYS A 1 100 ? 4.694 -9.282 -7.035 1.00 94.69 100 CYS A C 1
ATOM 758 O O . CYS A 1 100 ? 3.611 -9.817 -6.768 1.00 94.69 100 CYS A O 1
ATOM 760 N N . ARG A 1 101 ? 4.907 -7.979 -6.854 1.00 94.06 101 ARG A N 1
ATOM 761 C CA . ARG A 1 101 ? 3.920 -7.084 -6.241 1.00 94.06 101 ARG A CA 1
ATOM 762 C C . ARG A 1 101 ? 3.641 -5.882 -7.114 1.00 94.06 101 ARG A C 1
ATOM 764 O O . ARG A 1 101 ? 4.536 -5.378 -7.792 1.00 94.06 101 ARG A O 1
ATOM 771 N N . THR A 1 102 ? 2.387 -5.456 -7.097 1.00 93.81 102 THR A N 1
ATOM 772 C CA . THR A 1 102 ? 1.936 -4.248 -7.777 1.00 93.81 102 THR A CA 1
ATOM 773 C C . THR A 1 102 ? 2.239 -3.051 -6.887 1.00 93.81 102 THR A C 1
ATOM 775 O O . THR A 1 102 ? 1.906 -3.053 -5.704 1.00 93.81 102 THR A O 1
ATOM 778 N N . VAL A 1 103 ? 2.909 -2.048 -7.445 1.00 92.19 103 VAL A N 1
ATOM 779 C CA . VAL A 1 103 ? 3.275 -0.819 -6.739 1.00 92.19 103 VAL A CA 1
ATOM 780 C C . VAL A 1 103 ? 2.738 0.392 -7.489 1.00 92.19 103 VAL A C 1
ATOM 782 O O . VAL A 1 103 ? 2.721 0.420 -8.725 1.00 92.19 103 VAL A O 1
ATOM 785 N N . HIS A 1 104 ? 2.308 1.392 -6.724 1.00 90.75 104 HIS A N 1
ATOM 786 C CA . HIS A 1 104 ? 1.951 2.698 -7.261 1.00 90.75 104 HIS A CA 1
ATOM 787 C C . HIS A 1 104 ? 3.204 3.448 -7.710 1.00 90.75 104 HIS A C 1
ATOM 789 O O . HIS A 1 104 ? 4.264 3.366 -7.082 1.00 90.75 104 HIS A O 1
ATOM 795 N N . THR A 1 105 ? 3.064 4.200 -8.792 1.00 91.31 105 THR A N 1
ATOM 796 C CA . THR A 1 105 ? 4.107 5.087 -9.303 1.00 91.31 105 THR A CA 1
ATOM 797 C C . THR A 1 105 ? 3.860 6.511 -8.800 1.00 91.31 105 THR A C 1
ATOM 799 O O . THR A 1 105 ? 2.728 6.896 -8.505 1.00 91.31 105 THR A O 1
ATOM 802 N N . LEU A 1 106 ? 4.914 7.312 -8.640 1.00 89.75 106 LEU A N 1
ATOM 803 C CA . LEU A 1 106 ? 4.763 8.698 -8.191 1.00 89.75 106 LEU A CA 1
ATOM 804 C C . LEU A 1 106 ? 4.041 9.528 -9.252 1.00 89.75 106 LEU A C 1
ATOM 806 O O . LEU A 1 106 ? 4.409 9.488 -10.421 1.00 89.75 106 LEU A O 1
ATOM 810 N N . GLY A 1 107 ? 3.042 10.310 -8.850 1.00 82.44 107 GLY A N 1
ATOM 811 C CA . GLY A 1 107 ? 2.405 11.297 -9.727 1.00 82.44 107 GLY A CA 1
ATOM 812 C C . GLY A 1 107 ? 1.474 10.737 -10.810 1.00 82.44 107 GLY A C 1
ATOM 813 O O . GLY A 1 107 ? 0.933 11.523 -11.580 1.00 82.44 107 GLY A O 1
ATOM 814 N N . SER A 1 108 ? 1.232 9.421 -10.877 1.00 76.38 108 SER A N 1
ATOM 815 C CA . SER A 1 108 ? 0.232 8.866 -11.799 1.00 76.38 108 SER A CA 1
ATOM 816 C C . SER A 1 108 ? -0.543 7.682 -11.232 1.00 76.38 108 SER A C 1
ATOM 818 O O . SER A 1 108 ? -0.141 7.055 -10.257 1.00 76.38 108 SER A O 1
ATOM 820 N N . GLU A 1 109 ? -1.654 7.361 -11.894 1.00 77.75 109 GLU A N 1
ATOM 821 C CA . GLU A 1 109 ? -2.435 6.138 -11.666 1.00 77.75 109 GLU A CA 1
ATOM 822 C C . GLU A 1 109 ? -1.798 4.901 -12.331 1.00 77.75 109 GLU A C 1
ATOM 824 O O . GLU A 1 109 ? -2.366 3.810 -12.291 1.00 77.75 109 GLU A O 1
ATOM 829 N N . ALA A 1 110 ? -0.628 5.040 -12.972 1.00 83.12 110 ALA A N 1
ATOM 830 C CA . ALA A 1 110 ? 0.055 3.902 -13.564 1.00 83.12 110 ALA A CA 1
ATOM 831 C C . ALA A 1 110 ? 0.556 2.966 -12.462 1.00 83.12 110 ALA A C 1
ATOM 833 O O . ALA A 1 110 ? 1.230 3.374 -11.510 1.00 83.12 110 ALA A O 1
ATOM 834 N N . LEU A 1 111 ? 0.252 1.685 -12.628 1.00 92.38 111 LEU A N 1
ATOM 835 C CA . LEU A 1 111 ? 0.728 0.625 -11.758 1.00 92.38 111 LEU A CA 1
ATOM 836 C C . LEU A 1 111 ? 1.824 -0.152 -12.472 1.00 92.38 111 LEU A C 1
ATOM 838 O O . LEU A 1 111 ? 1.731 -0.422 -13.672 1.00 92.38 111 LEU A O 1
ATOM 842 N N . VAL A 1 112 ? 2.847 -0.564 -11.735 1.00 94.44 112 VAL A N 1
ATOM 843 C CA . VAL A 1 112 ? 3.876 -1.471 -12.255 1.00 94.44 112 VAL A CA 1
ATOM 844 C C . VAL A 1 112 ? 4.052 -2.649 -11.310 1.00 94.44 112 VAL A C 1
ATOM 846 O O . VAL A 1 112 ? 3.845 -2.532 -10.104 1.00 94.44 112 VAL A O 1
ATOM 849 N N . ARG A 1 113 ? 4.420 -3.808 -11.854 1.00 95.44 113 ARG A N 1
ATOM 850 C CA . ARG A 1 113 ? 4.689 -5.015 -11.067 1.00 95.44 113 ARG A CA 1
ATOM 851 C C . ARG A 1 113 ? 6.169 -5.271 -10.970 1.00 95.44 113 ARG A C 1
ATOM 853 O O . ARG A 1 113 ? 6.832 -5.453 -11.986 1.00 95.44 113 ARG A O 1
ATOM 860 N N . THR A 1 114 ? 6.680 -5.325 -9.756 1.00 94.94 114 THR A N 1
ATOM 861 C CA . THR A 1 114 ? 8.106 -5.494 -9.518 1.00 94.94 114 THR A CA 1
ATOM 862 C C . THR A 1 114 ? 8.368 -6.563 -8.473 1.00 94.94 114 THR A C 1
ATOM 864 O O . THR A 1 114 ? 7.543 -6.816 -7.592 1.00 94.94 114 THR A O 1
ATOM 867 N N . CYS A 1 115 ? 9.510 -7.231 -8.604 1.00 94.25 115 CYS A N 1
ATOM 868 C CA . CYS A 1 115 ? 9.969 -8.173 -7.602 1.00 94.25 115 CYS A CA 1
ATOM 869 C C . CYS A 1 115 ? 10.447 -7.393 -6.377 1.00 94.25 115 CYS A C 1
ATOM 871 O O . CYS A 1 115 ? 11.388 -6.606 -6.469 1.00 94.25 115 CYS A O 1
ATOM 873 N N . ILE A 1 116 ? 9.828 -7.646 -5.226 1.00 92.31 116 ILE A N 1
ATOM 874 C CA . ILE A 1 116 ? 10.236 -7.087 -3.935 1.00 92.31 116 ILE A CA 1
ATOM 875 C C . ILE A 1 116 ? 10.598 -8.211 -2.964 1.00 92.31 116 ILE A C 1
ATOM 877 O O . ILE A 1 116 ? 9.998 -9.290 -3.032 1.00 92.31 116 ILE A O 1
ATOM 881 N N . PRO A 1 117 ? 11.560 -7.998 -2.052 1.00 92.25 117 PRO A N 1
ATOM 882 C CA . PRO A 1 117 ? 11.816 -8.970 -1.005 1.00 92.25 117 PRO A CA 1
ATOM 883 C C . PRO A 1 117 ? 10.625 -9.014 -0.029 1.00 92.25 117 PRO A C 1
ATOM 885 O O . PRO A 1 117 ? 9.936 -8.004 0.143 1.00 92.25 117 PRO A O 1
ATOM 888 N N . PRO A 1 118 ? 10.383 -10.145 0.651 1.00 93.00 118 PRO A N 1
ATOM 889 C CA . PRO A 1 118 ? 9.414 -10.216 1.727 1.00 93.00 118 PRO A CA 1
ATOM 890 C C . PRO A 1 118 ? 9.829 -9.293 2.867 1.00 93.00 118 PRO A C 1
ATOM 892 O O . PRO A 1 118 ? 11.013 -9.155 3.197 1.00 93.00 118 PRO A O 1
ATOM 895 N N . GLY A 1 119 ? 8.823 -8.672 3.463 1.00 94.12 119 GLY A N 1
ATOM 896 C CA . GLY A 1 119 ? 8.991 -7.856 4.646 1.00 94.12 119 GLY A CA 1
ATOM 897 C C . GLY A 1 119 ? 8.814 -8.641 5.936 1.00 94.12 119 GLY A C 1
ATOM 898 O O . GLY A 1 119 ? 8.913 -9.869 5.974 1.00 94.12 119 GLY A O 1
ATOM 899 N N . LEU A 1 120 ? 8.561 -7.905 7.011 1.00 93.75 120 LEU A N 1
ATOM 900 C CA . LEU A 1 120 ? 8.451 -8.440 8.368 1.00 93.75 120 LEU A CA 1
ATOM 901 C C . LEU A 1 120 ? 7.032 -8.355 8.937 1.00 93.75 120 LEU A C 1
ATOM 903 O O . LEU A 1 120 ? 6.763 -8.958 9.978 1.00 93.75 120 LEU A O 1
ATOM 907 N N . ARG A 1 121 ? 6.130 -7.624 8.271 1.00 93.56 121 ARG A N 1
ATOM 908 C CA . ARG A 1 121 ? 4.769 -7.400 8.761 1.00 93.56 121 ARG A CA 1
ATOM 909 C C . ARG A 1 121 ? 3.926 -8.661 8.666 1.00 93.56 121 ARG A C 1
ATOM 911 O O . ARG A 1 121 ? 3.901 -9.344 7.639 1.00 93.56 121 ARG A O 1
ATOM 918 N N . LYS A 1 122 ? 3.228 -8.965 9.750 1.00 95.38 122 LYS A N 1
ATOM 919 C CA . LYS A 1 122 ? 2.347 -10.127 9.875 1.00 95.38 122 LYS A CA 1
ATOM 920 C C . LYS A 1 122 ? 0.937 -9.787 9.415 1.00 95.38 122 LYS A C 1
ATOM 922 O O . LYS A 1 122 ? 0.582 -8.628 9.240 1.00 95.38 122 LYS A O 1
ATOM 927 N N . GLU A 1 123 ? 0.120 -10.815 9.239 1.00 95.69 123 GLU A N 1
ATOM 928 C CA . GLU A 1 123 ? -1.304 -10.641 8.969 1.00 95.69 123 GLU A CA 1
ATOM 929 C C . GLU A 1 123 ? -1.987 -9.750 10.017 1.00 95.69 123 GLU A C 1
ATOM 931 O O . GLU A 1 123 ? -1.771 -9.906 11.219 1.00 95.69 123 GLU A O 1
ATOM 936 N N . GLY A 1 124 ? -2.807 -8.812 9.546 1.00 93.88 124 GLY A N 1
ATOM 937 C CA . GLY A 1 124 ? -3.477 -7.816 10.377 1.00 93.88 124 GLY A CA 1
ATOM 938 C C . GLY A 1 124 ? -2.592 -6.644 10.800 1.00 93.88 124 GLY A C 1
ATOM 939 O O . GLY A 1 124 ? -3.086 -5.753 11.485 1.00 93.88 124 GLY A O 1
ATOM 940 N N . GLU A 1 125 ? -1.317 -6.601 10.400 1.00 93.19 125 GLU A N 1
ATOM 941 C CA . GLU A 1 125 ? -0.461 -5.431 10.603 1.00 93.19 125 GLU A CA 1
ATOM 942 C C . GLU A 1 125 ? -0.514 -4.467 9.415 1.00 93.19 125 GLU A C 1
ATOM 944 O O . GLU A 1 125 ? -0.774 -4.870 8.277 1.00 93.19 125 GLU A O 1
ATOM 949 N N . SER A 1 126 ? -0.261 -3.183 9.678 1.00 92.50 126 SER A N 1
ATOM 950 C CA . SER A 1 126 ? -0.226 -2.179 8.625 1.00 92.50 126 SER A CA 1
ATOM 951 C C . SER A 1 126 ? 1.036 -2.305 7.778 1.00 92.50 126 SER A C 1
ATOM 953 O O . SER A 1 126 ? 2.123 -2.631 8.268 1.00 92.50 126 SER A O 1
ATOM 955 N N . CYS A 1 127 ? 0.897 -1.999 6.498 1.00 92.44 127 CYS A N 1
ATOM 956 C CA . CYS A 1 127 ? 1.966 -2.092 5.523 1.00 92.44 127 CYS A CA 1
ATOM 957 C C . CYS A 1 127 ? 1.957 -0.922 4.551 1.00 92.44 127 CYS A C 1
ATOM 959 O O . CYS A 1 127 ? 0.950 -0.240 4.363 1.00 92.44 127 CYS A O 1
ATOM 961 N N . VAL A 1 128 ? 3.099 -0.731 3.904 1.00 88.44 128 VAL A N 1
ATOM 962 C CA . VAL A 1 128 ? 3.286 0.217 2.816 1.00 88.44 128 VAL A CA 1
ATOM 963 C C . VAL A 1 128 ? 3.740 -0.563 1.589 1.00 88.44 128 VAL A C 1
ATOM 965 O O . VAL A 1 128 ? 4.704 -1.327 1.641 1.00 88.44 128 VAL A O 1
ATOM 968 N N . GLN A 1 129 ? 3.060 -0.353 0.463 1.00 83.44 129 GLN A N 1
ATOM 969 C CA . GLN A 1 129 ? 3.503 -0.840 -0.844 1.00 83.44 129 GLN A CA 1
ATOM 970 C C . GLN A 1 129 ? 4.650 0.048 -1.351 1.00 83.44 129 GLN A C 1
ATOM 972 O O . GLN A 1 129 ? 4.462 0.891 -2.221 1.00 83.44 129 GLN A O 1
ATOM 977 N N . SER A 1 130 ? 5.833 -0.089 -0.752 1.00 79.00 130 SER A N 1
ATOM 978 C CA . SER A 1 130 ? 7.023 0.680 -1.129 1.00 79.00 130 SER A CA 1
ATOM 979 C C . SER A 1 130 ? 8.206 -0.221 -1.440 1.00 79.00 130 SER A C 1
ATOM 981 O O . SER A 1 130 ? 8.307 -1.353 -0.960 1.00 79.00 130 SER A O 1
ATOM 983 N N . LEU A 1 131 ? 9.132 0.317 -2.229 1.00 82.50 131 LEU A N 1
ATOM 984 C CA . LEU A 1 131 ? 10.410 -0.313 -2.502 1.00 82.50 131 LEU A CA 1
ATOM 985 C C . LEU A 1 131 ? 11.410 0.061 -1.399 1.00 82.50 131 LEU A C 1
ATOM 987 O O . LEU A 1 131 ? 11.629 1.239 -1.110 1.00 82.50 131 LEU A O 1
ATOM 991 N N . GLY A 1 132 ? 12.032 -0.951 -0.788 1.00 79.25 132 GLY A N 1
ATOM 992 C CA . GLY A 1 132 ? 13.213 -0.776 0.066 1.00 79.25 132 GLY A CA 1
ATOM 993 C C . GLY A 1 132 ? 12.998 -0.755 1.584 1.00 79.25 132 GLY A C 1
ATOM 994 O O . GLY A 1 132 ? 13.993 -0.707 2.300 1.00 79.25 132 GLY A O 1
ATOM 995 N N . MET A 1 133 ? 11.765 -0.843 2.101 1.00 84.75 133 MET A N 1
ATOM 996 C CA . MET A 1 133 ? 11.502 -0.883 3.554 1.00 84.75 133 MET A CA 1
ATOM 997 C C . MET A 1 133 ? 10.923 -2.238 3.979 1.00 84.75 133 MET A C 1
ATOM 999 O O . MET A 1 133 ? 9.712 -2.470 3.926 1.00 84.75 133 MET A O 1
ATOM 1003 N N . LYS A 1 134 ? 11.791 -3.168 4.399 1.00 89.06 134 LYS A N 1
ATOM 1004 C CA . LYS A 1 134 ? 11.375 -4.524 4.811 1.00 89.06 134 LYS A CA 1
ATOM 1005 C C . LYS A 1 134 ? 10.480 -4.500 6.051 1.00 89.06 134 LYS A C 1
ATOM 1007 O O . LYS A 1 134 ? 9.553 -5.294 6.173 1.00 89.06 134 LYS A O 1
ATOM 1012 N N . GLU A 1 135 ? 10.727 -3.566 6.956 1.00 88.81 135 GLU A N 1
ATOM 1013 C CA . GLU A 1 135 ? 10.008 -3.398 8.218 1.00 88.81 135 GLU A CA 1
ATOM 1014 C C . GLU A 1 135 ? 8.550 -2.963 8.004 1.00 88.81 135 GLU A C 1
ATOM 1016 O O . GLU A 1 135 ? 7.699 -3.218 8.854 1.00 88.81 135 GLU A O 1
ATOM 1021 N N . GLU A 1 136 ? 8.255 -2.342 6.859 1.00 87.31 136 GLU A N 1
ATOM 1022 C CA . GLU A 1 136 ? 6.928 -1.828 6.504 1.00 87.31 136 GLU A CA 1
ATOM 1023 C C . GLU A 1 136 ? 6.211 -2.678 5.447 1.00 87.31 136 GLU A C 1
ATOM 1025 O O . GLU A 1 136 ? 5.069 -2.394 5.095 1.00 87.31 136 GLU A O 1
ATOM 1030 N N . THR A 1 137 ? 6.844 -3.736 4.944 1.00 91.56 137 THR A N 1
ATOM 1031 C CA . THR A 1 137 ? 6.262 -4.627 3.932 1.00 91.56 137 THR A CA 1
ATOM 1032 C C . THR A 1 137 ? 5.791 -5.937 4.553 1.00 91.56 137 THR A C 1
ATOM 1034 O O . THR A 1 137 ? 6.252 -6.363 5.615 1.00 91.56 137 THR A O 1
ATOM 1037 N N . CYS A 1 138 ? 4.837 -6.589 3.892 1.00 95.00 138 CYS A N 1
ATOM 1038 C CA . CYS A 1 138 ? 4.281 -7.851 4.362 1.00 95.00 138 CYS A CA 1
ATOM 1039 C C . CYS A 1 138 ? 5.272 -9.005 4.232 1.00 95.00 138 CYS A C 1
ATOM 1041 O O . CYS A 1 138 ? 5.994 -9.118 3.238 1.00 95.00 138 CYS A O 1
ATOM 1043 N N . ALA A 1 139 ? 5.264 -9.884 5.230 1.00 95.00 139 ALA A N 1
ATOM 1044 C CA . ALA A 1 139 ? 5.989 -11.140 5.192 1.00 95.00 139 ALA A CA 1
ATOM 1045 C C . ALA A 1 139 ? 5.477 -12.057 4.073 1.00 95.00 139 ALA A C 1
ATOM 1047 O O . ALA A 1 139 ? 4.404 -11.860 3.492 1.00 95.00 139 ALA A O 1
ATOM 1048 N N . MET A 1 140 ? 6.274 -13.080 3.770 1.00 92.25 140 MET A N 1
ATOM 1049 C CA . MET A 1 140 ? 5.962 -14.050 2.727 1.00 92.25 140 MET A CA 1
ATOM 1050 C C . MET A 1 140 ? 4.587 -14.700 2.951 1.00 92.25 140 MET A C 1
ATOM 1052 O O . MET A 1 140 ? 4.242 -15.080 4.068 1.00 92.25 140 MET A O 1
ATOM 1056 N N . GLY A 1 141 ? 3.805 -14.824 1.876 1.00 91.94 141 GLY A N 1
ATOM 1057 C CA . GLY A 1 141 ? 2.442 -15.371 1.914 1.00 91.94 141 GLY A CA 1
ATOM 1058 C C . GLY A 1 141 ? 1.336 -14.343 2.186 1.00 91.94 141 GLY A C 1
ATOM 1059 O O . GLY A 1 141 ? 0.158 -14.675 2.039 1.00 91.94 141 GLY A O 1
ATOM 1060 N N . PHE A 1 142 ? 1.688 -13.095 2.510 1.00 95.50 142 PHE A N 1
ATOM 1061 C CA . PHE A 1 142 ? 0.733 -12.004 2.700 1.00 95.50 142 PHE A CA 1
ATOM 1062 C C . PHE A 1 142 ? 0.822 -10.963 1.574 1.00 95.50 142 PHE A C 1
ATOM 1064 O O . PHE A 1 142 ? 1.866 -10.765 0.943 1.00 95.50 142 PHE A O 1
ATOM 1071 N N . ARG A 1 143 ? -0.302 -10.292 1.319 1.00 94.44 143 ARG A N 1
ATOM 1072 C CA . ARG A 1 143 ? -0.452 -9.187 0.365 1.00 94.44 143 ARG A CA 1
ATOM 1073 C C . ARG A 1 143 ? -0.760 -7.915 1.138 1.00 94.44 143 ARG A C 1
ATOM 1075 O O . ARG A 1 143 ? -1.509 -7.967 2.110 1.00 94.44 143 ARG A O 1
ATOM 1082 N N . CYS A 1 144 ? -0.179 -6.800 0.710 1.00 94.50 144 CYS A N 1
ATOM 1083 C CA . CYS A 1 144 ? -0.517 -5.496 1.262 1.00 94.50 144 CYS A CA 1
ATOM 1084 C C . CYS A 1 144 ? -1.712 -4.940 0.490 1.00 94.50 144 CYS A C 1
ATOM 1086 O O . CYS A 1 144 ? -1.546 -4.537 -0.657 1.00 94.50 144 CYS A O 1
ATOM 1088 N N . THR A 1 145 ? -2.893 -4.913 1.095 1.00 93.56 145 THR A N 1
ATOM 1089 C CA . THR A 1 145 ? -4.120 -4.411 0.463 1.00 93.56 145 THR A CA 1
ATOM 1090 C C . THR A 1 145 ? -4.728 -3.345 1.357 1.00 93.56 145 THR A C 1
ATOM 1092 O O . THR A 1 145 ? -4.876 -3.555 2.558 1.00 93.56 145 THR A O 1
ATOM 1095 N N . ALA A 1 146 ? -5.039 -2.179 0.785 1.00 91.06 146 ALA A N 1
ATOM 1096 C CA . ALA A 1 146 ? -5.552 -1.023 1.528 1.00 91.06 146 ALA A CA 1
ATOM 1097 C C . ALA A 1 146 ? -4.706 -0.662 2.775 1.00 91.06 146 ALA A C 1
ATOM 1099 O O . ALA A 1 146 ? -5.232 -0.227 3.797 1.00 91.06 146 ALA A O 1
ATOM 1100 N N . GLY A 1 147 ? -3.386 -0.873 2.701 1.00 91.56 147 GLY A N 1
ATOM 1101 C CA . GLY A 1 147 ? -2.448 -0.598 3.792 1.00 91.56 147 GLY A CA 1
ATOM 1102 C C . GLY A 1 147 ? -2.389 -1.658 4.897 1.00 91.56 147 GLY A C 1
ATOM 1103 O O . GLY A 1 147 ? -1.825 -1.373 5.952 1.00 91.56 147 GLY A O 1
ATOM 1104 N N . TRP A 1 148 ? -2.935 -2.862 4.683 1.00 95.19 148 TRP A N 1
ATOM 1105 C CA . TRP A 1 148 ? -2.911 -3.964 5.654 1.00 95.19 148 TRP A CA 1
ATOM 1106 C C . TRP A 1 148 ? -2.433 -5.277 5.041 1.00 95.19 148 TRP A C 1
ATOM 1108 O O . TRP A 1 148 ? -2.771 -5.610 3.904 1.00 95.19 148 TRP A O 1
ATOM 1118 N N . CYS A 1 149 ? -1.656 -6.038 5.809 1.00 96.00 149 CYS A N 1
ATOM 1119 C CA . CYS A 1 149 ? -1.212 -7.365 5.414 1.00 96.00 149 CYS A CA 1
ATOM 1120 C C . CYS A 1 149 ? -2.321 -8.393 5.613 1.00 96.00 149 CYS A C 1
ATOM 1122 O O . CYS A 1 149 ? -2.804 -8.587 6.728 1.00 96.00 149 CYS A O 1
ATOM 1124 N N . GLY A 1 150 ? -2.665 -9.102 4.545 1.00 96.62 150 GLY A N 1
ATOM 1125 C CA . GLY A 1 150 ? -3.673 -10.156 4.552 1.00 96.62 150 GLY A CA 1
ATOM 1126 C C . GLY A 1 150 ? -3.228 -11.380 3.770 1.00 96.62 150 GLY A C 1
ATOM 1127 O O . GLY A 1 150 ? -2.538 -11.257 2.754 1.00 96.62 150 GLY A O 1
ATOM 1128 N N . ARG A 1 151 ? -3.630 -12.578 4.204 1.00 96.69 151 ARG A N 1
ATOM 1129 C CA . ARG A 1 151 ? -3.527 -13.770 3.346 1.00 96.69 151 ARG A CA 1
ATOM 1130 C C . ARG A 1 151 ? -4.497 -13.664 2.170 1.00 96.69 151 ARG A C 1
ATOM 1132 O O . ARG A 1 151 ? -5.477 -12.926 2.241 1.00 96.69 151 ARG A O 1
ATOM 1139 N N . SER A 1 152 ? -4.238 -14.419 1.104 1.00 96.12 152 SER A N 1
ATOM 1140 C CA . SER A 1 152 ? -5.175 -14.498 -0.028 1.00 96.12 152 SER A CA 1
ATOM 1141 C C . SER A 1 152 ? -6.489 -15.153 0.407 1.00 96.12 152 SER A C 1
ATOM 1143 O O . SER A 1 152 ? -6.469 -16.061 1.238 1.00 96.12 152 SER A O 1
ATOM 1145 N N . CYS A 1 153 ? -7.608 -14.721 -0.163 1.00 97.06 153 CYS A N 1
ATOM 1146 C CA . CYS A 1 153 ? -8.938 -15.235 0.167 1.00 97.06 153 CYS A CA 1
ATOM 1147 C C . CYS A 1 153 ? -9.805 -15.397 -1.083 1.00 97.06 153 CYS A C 1
ATOM 1149 O O . CYS A 1 153 ? -9.398 -15.012 -2.176 1.00 97.06 153 CYS A O 1
ATOM 1151 N N . GLN A 1 154 ? -10.991 -15.985 -0.927 1.00 95.81 154 GLN A N 1
ATOM 1152 C CA . GLN A 1 154 ? -11.984 -16.072 -1.996 1.00 95.81 154 GLN A CA 1
ATOM 1153 C C . GLN A 1 154 ? -13.183 -15.193 -1.624 1.00 95.81 154 GLN A C 1
ATOM 1155 O O . GLN A 1 154 ? -13.810 -15.459 -0.597 1.00 95.81 154 GLN A O 1
ATOM 1160 N N . PRO A 1 155 ? -13.524 -14.164 -2.424 1.00 91.56 155 PRO A N 1
ATOM 1161 C CA . PRO A 1 155 ? -14.634 -13.259 -2.114 1.00 91.56 155 PRO A CA 1
ATOM 1162 C C . PRO A 1 155 ? -15.973 -13.981 -1.926 1.00 91.56 155 PRO A C 1
ATOM 1164 O O . PRO A 1 155 ? -16.769 -13.596 -1.073 1.00 91.56 155 PRO A O 1
ATOM 1167 N N . ASP A 1 156 ? -16.185 -15.057 -2.686 1.00 90.69 156 ASP A N 1
ATOM 1168 C CA . ASP A 1 156 ? -17.412 -15.856 -2.665 1.00 90.69 156 ASP A CA 1
ATOM 1169 C C . ASP A 1 156 ? -17.446 -16.899 -1.532 1.00 90.69 156 ASP A C 1
ATOM 1171 O O . ASP A 1 156 ? -18.456 -17.579 -1.342 1.00 90.69 156 ASP A O 1
ATOM 1175 N N . GLU A 1 157 ? -16.366 -17.027 -0.754 1.00 92.56 157 GLU A N 1
ATOM 1176 C CA . GLU A 1 157 ? -16.260 -17.969 0.358 1.00 92.56 157 GLU A CA 1
ATOM 1177 C C . GLU A 1 157 ? -16.029 -17.219 1.684 1.00 92.56 157 GLU A C 1
ATOM 1179 O O . GLU A 1 157 ? -14.887 -16.905 2.038 1.00 92.56 157 GLU A O 1
ATOM 1184 N N . PRO A 1 158 ? -17.086 -16.965 2.481 1.00 80.06 158 PRO A N 1
ATOM 1185 C CA . PRO A 1 158 ? -16.979 -16.222 3.740 1.00 80.06 158 PRO A CA 1
ATOM 1186 C C . PRO A 1 158 ? -16.031 -16.854 4.770 1.00 80.06 158 PRO A C 1
ATOM 1188 O O . PRO A 1 158 ? -15.508 -16.160 5.636 1.00 80.06 158 PRO A O 1
ATOM 1191 N N . THR A 1 159 ? -15.800 -18.167 4.682 1.00 90.88 159 THR A N 1
ATOM 1192 C CA . THR A 1 159 ? -14.901 -18.928 5.563 1.00 90.88 159 THR A CA 1
ATOM 1193 C C . THR A 1 159 ? -13.437 -18.895 5.132 1.00 90.88 159 THR A C 1
ATOM 1195 O O . THR A 1 159 ? -12.593 -19.457 5.828 1.00 90.88 159 THR A O 1
ATOM 1198 N N . SER A 1 160 ? -13.111 -18.238 4.014 1.00 95.00 160 SER A N 1
ATOM 1199 C CA . SER A 1 160 ? -11.730 -18.129 3.528 1.00 95.00 160 SER A CA 1
ATOM 1200 C C . SER A 1 160 ? -10.849 -17.234 4.409 1.00 95.00 160 SER A C 1
ATOM 1202 O O . SER A 1 160 ? -9.625 -17.378 4.398 1.00 95.00 160 SER A O 1
ATOM 1204 N N . CYS A 1 161 ? -11.459 -16.352 5.210 1.00 96.50 161 CYS A N 1
ATOM 1205 C CA . CYS A 1 161 ? -10.765 -15.515 6.182 1.00 96.50 161 CYS A CA 1
ATOM 1206 C C . CYS A 1 161 ? -10.973 -15.991 7.626 1.00 96.50 161 CYS A C 1
ATOM 1208 O O . CYS A 1 161 ? -12.054 -16.471 7.978 1.00 96.50 161 CYS A O 1
ATOM 1210 N N . PRO A 1 162 ? -9.949 -15.851 8.489 1.00 94.69 162 PRO A N 1
ATOM 1211 C CA . PRO A 1 162 ? -10.087 -16.152 9.907 1.00 94.69 162 PRO A CA 1
ATOM 1212 C C . PRO A 1 162 ? -11.042 -15.168 10.599 1.00 94.69 162 PRO A C 1
ATOM 1214 O O . PRO A 1 162 ? -11.351 -14.092 10.088 1.00 94.69 162 PRO A O 1
ATOM 1217 N N . GLN A 1 163 ? -11.493 -15.526 11.802 1.00 93.38 163 GLN A N 1
ATOM 1218 C CA . GLN A 1 163 ? -12.329 -14.645 12.617 1.00 93.38 163 GLN A CA 1
ATOM 1219 C C . GLN A 1 163 ? -11.635 -13.293 12.861 1.00 93.38 163 GLN A C 1
ATOM 1221 O O . GLN A 1 163 ? -10.449 -13.255 13.181 1.00 93.38 163 GLN A O 1
ATOM 1226 N N . GLY A 1 164 ? -12.393 -12.196 12.743 1.00 93.69 164 GLY A N 1
ATOM 1227 C CA . GLY A 1 164 ? -11.858 -10.832 12.839 1.00 93.69 164 GLY A CA 1
ATOM 1228 C C . GLY A 1 164 ? -11.271 -10.308 11.527 1.00 93.69 164 GLY A C 1
ATOM 1229 O O . GLY A 1 164 ? -10.572 -9.299 11.532 1.00 93.69 164 GLY A O 1
ATOM 1230 N N . PHE A 1 165 ? -11.534 -10.987 10.406 1.00 95.75 165 PHE A N 1
ATOM 1231 C CA . PHE A 1 165 ? -11.132 -10.555 9.074 1.00 95.75 165 PHE A CA 1
ATOM 1232 C C . PHE A 1 165 ? -12.271 -10.735 8.069 1.00 95.75 165 PHE A C 1
ATOM 1234 O O . PHE A 1 165 ? -13.149 -11.579 8.252 1.00 95.75 165 PHE A O 1
ATOM 1241 N N . PHE A 1 166 ? -12.236 -9.965 6.986 1.00 95.06 166 PHE A N 1
ATOM 1242 C CA . PHE A 1 166 ? -13.142 -10.107 5.848 1.00 95.06 166 PHE A CA 1
ATOM 1243 C C . PHE A 1 166 ? -12.361 -10.101 4.533 1.00 95.06 166 PHE A C 1
ATOM 1245 O O . PHE A 1 166 ? -11.286 -9.508 4.442 1.00 95.06 166 PHE A O 1
ATOM 1252 N N . CYS A 1 167 ? -12.887 -10.780 3.514 1.00 96.31 167 CYS A N 1
ATOM 1253 C CA . CYS A 1 167 ? -12.239 -10.858 2.210 1.00 96.31 167 CYS A CA 1
ATOM 1254 C C . CYS A 1 167 ? -12.570 -9.627 1.361 1.00 96.31 167 CYS A C 1
ATOM 1256 O O . CYS A 1 167 ? -13.736 -9.236 1.263 1.00 96.31 167 CYS A O 1
ATOM 1258 N N . ARG A 1 168 ? -11.558 -9.032 0.723 1.00 93.69 168 ARG A N 1
ATOM 1259 C CA . ARG A 1 168 ? -11.744 -7.904 -0.193 1.00 93.69 168 ARG A CA 1
ATOM 1260 C C . ARG A 1 168 ? -10.760 -7.953 -1.353 1.00 93.69 168 ARG A C 1
ATOM 1262 O O . ARG A 1 168 ? -9.604 -8.319 -1.163 1.00 93.69 168 ARG A O 1
ATOM 1269 N N . GLU A 1 169 ? -11.226 -7.539 -2.527 1.00 92.56 169 GLU A N 1
ATOM 1270 C CA . GLU A 1 169 ? -10.394 -7.346 -3.716 1.00 92.56 169 GLU A CA 1
ATOM 1271 C C . GLU A 1 169 ? -9.324 -6.265 -3.514 1.00 92.56 169 GLU A C 1
ATOM 1273 O O . GLU A 1 169 ? -9.562 -5.236 -2.878 1.00 92.56 169 GLU A O 1
ATOM 1278 N N . GLY A 1 170 ? -8.150 -6.506 -4.092 1.00 90.94 170 GLY A N 1
ATOM 1279 C CA . GLY A 1 170 ? -6.996 -5.613 -4.063 1.00 90.94 170 GLY A CA 1
ATOM 1280 C C . GLY A 1 170 ? -6.183 -5.709 -5.352 1.00 90.94 170 GLY A C 1
ATOM 1281 O O . GLY A 1 170 ? -6.460 -6.545 -6.212 1.00 90.94 170 GLY A O 1
ATOM 1282 N N . LEU A 1 171 ? -5.153 -4.867 -5.485 1.00 89.62 171 LEU A N 1
ATOM 1283 C CA . LEU A 1 171 ? -4.315 -4.802 -6.695 1.00 89.62 171 LEU A CA 1
ATOM 1284 C C . LEU A 1 171 ? -3.631 -6.132 -7.029 1.00 89.62 171 LEU A C 1
ATOM 1286 O O . LEU A 1 171 ? -3.533 -6.519 -8.189 1.00 89.62 171 LEU A O 1
ATOM 1290 N N . ASP A 1 172 ? -3.197 -6.853 -5.997 1.00 91.06 172 ASP A N 1
ATOM 1291 C CA . ASP A 1 172 ? -2.554 -8.160 -6.124 1.00 91.06 172 ASP A CA 1
ATOM 1292 C C . ASP A 1 172 ? -3.546 -9.320 -5.920 1.00 91.06 172 ASP A C 1
ATOM 1294 O O . ASP A 1 172 ? -3.135 -10.434 -5.591 1.00 91.06 172 ASP A O 1
ATOM 1298 N N . GLY A 1 173 ? -4.844 -9.070 -6.105 1.00 92.44 173 GLY A N 1
ATOM 1299 C CA . GLY A 1 173 ? -5.927 -10.020 -5.869 1.00 92.44 173 GLY A CA 1
ATOM 1300 C C . GLY A 1 173 ? -6.522 -9.944 -4.456 1.00 92.44 173 GLY A C 1
ATOM 1301 O O . GLY A 1 173 ? -6.071 -9.150 -3.623 1.00 92.44 173 GLY A O 1
ATOM 1302 N N . PRO A 1 174 ? -7.546 -10.765 -4.176 1.00 95.19 174 PRO A N 1
ATOM 1303 C CA . PRO A 1 174 ? -8.309 -10.694 -2.940 1.00 95.19 174 PRO A CA 1
ATOM 1304 C C . PRO A 1 174 ? -7.502 -11.117 -1.711 1.00 95.19 174 PRO A C 1
ATOM 1306 O O . PRO A 1 174 ? -6.781 -12.121 -1.726 1.00 95.19 174 PRO A O 1
ATOM 1309 N N . SER A 1 175 ? -7.656 -10.367 -0.618 1.00 96.44 175 SER A N 1
ATOM 1310 C CA . SER A 1 175 ? -6.964 -10.608 0.652 1.00 96.44 175 SER A CA 1
ATOM 1311 C C . SER A 1 175 ? -7.828 -10.347 1.887 1.00 96.44 175 SER A C 1
ATOM 1313 O O . SER A 1 175 ? -8.724 -9.503 1.856 1.00 96.44 175 SER A O 1
ATOM 1315 N N . CYS A 1 176 ? -7.517 -11.037 2.984 1.00 97.50 176 CYS A N 1
ATOM 1316 C CA . CYS A 1 176 ? -8.168 -10.855 4.279 1.00 97.50 176 CYS A CA 1
ATOM 1317 C C . CYS A 1 176 ? -7.737 -9.550 4.961 1.00 97.50 176 CYS A C 1
ATOM 1319 O O . CYS A 1 176 ? -6.571 -9.386 5.309 1.00 97.50 176 CYS A O 1
ATOM 1321 N N . LEU A 1 177 ? -8.687 -8.649 5.202 1.00 96.38 177 LEU A N 1
ATOM 1322 C CA . LEU A 1 177 ? -8.481 -7.373 5.889 1.00 96.38 177 LEU A CA 1
ATOM 1323 C C . LEU A 1 177 ? -9.069 -7.410 7.302 1.00 96.38 177 LEU A C 1
ATOM 1325 O O . LEU A 1 177 ? -10.090 -8.071 7.504 1.00 96.38 177 LEU A O 1
ATOM 1329 N N . PRO A 1 178 ? -8.454 -6.727 8.284 1.00 95.81 178 PRO A N 1
ATOM 1330 C CA . PRO A 1 178 ? -8.899 -6.790 9.670 1.00 95.81 178 PRO A CA 1
ATOM 1331 C C . PRO A 1 178 ? -10.242 -6.078 9.887 1.00 95.81 178 PRO A C 1
ATOM 1333 O O . PRO A 1 178 ? -10.532 -5.041 9.283 1.00 95.81 178 PRO A O 1
ATOM 1336 N N . THR A 1 179 ? -11.044 -6.635 10.794 1.00 95.94 179 THR A N 1
ATOM 1337 C CA . THR A 1 179 ? -12.247 -6.013 11.350 1.00 95.94 179 THR A CA 1
ATOM 1338 C C . THR A 1 179 ? -12.411 -6.360 12.830 1.00 95.94 179 THR A C 1
ATOM 1340 O O . THR A 1 179 ? -12.350 -7.521 13.232 1.00 95.94 179 THR A O 1
ATOM 1343 N N . CYS A 1 180 ? -12.643 -5.345 13.658 1.00 95.38 180 CYS A N 1
ATOM 1344 C CA . CYS A 1 180 ? -12.928 -5.494 15.085 1.00 95.38 180 CYS A CA 1
ATOM 1345 C C . CYS A 1 180 ? -14.414 -5.337 15.430 1.00 95.38 180 CYS A C 1
ATOM 1347 O O . CYS A 1 180 ? -14.779 -5.467 16.600 1.00 95.38 180 CYS A O 1
ATOM 1349 N N . GLU A 1 181 ? -15.280 -5.083 14.445 1.00 93.00 181 GLU A N 1
ATOM 1350 C CA . GLU A 1 181 ? -16.701 -4.786 14.676 1.00 93.00 181 GLU A CA 1
ATOM 1351 C C . GLU A 1 181 ? -17.445 -5.949 15.341 1.00 93.00 181 GLU A C 1
ATOM 1353 O O . GLU A 1 181 ? -18.318 -5.734 16.180 1.00 93.00 181 GLU A O 1
ATOM 1358 N N . THR A 1 182 ? -17.074 -7.188 15.013 1.00 88.31 182 THR A N 1
ATOM 1359 C CA . THR A 1 182 ? -17.725 -8.390 15.554 1.00 88.31 182 THR A CA 1
ATOM 1360 C C . THR A 1 182 ? -16.991 -8.998 16.743 1.00 88.31 182 THR A C 1
ATOM 1362 O O . THR A 1 182 ? -17.612 -9.642 17.584 1.00 88.31 182 THR A O 1
ATOM 1365 N N . THR A 1 183 ? -15.665 -8.856 16.803 1.00 88.94 183 THR A N 1
ATOM 1366 C CA . THR A 1 183 ? -14.832 -9.477 17.846 1.00 88.94 183 THR A CA 1
ATOM 1367 C C . THR A 1 183 ? -14.639 -8.576 19.060 1.00 88.94 183 THR A C 1
ATOM 1369 O O . THR A 1 183 ? -14.333 -9.071 20.143 1.00 88.94 183 THR A O 1
ATOM 1372 N N . GLY A 1 184 ? -14.810 -7.262 18.892 1.00 92.31 184 GLY A N 1
ATOM 1373 C CA . GLY A 1 184 ? -14.415 -6.275 19.886 1.00 92.31 184 GLY A CA 1
ATOM 1374 C C . GLY A 1 184 ? -12.895 -6.186 20.043 1.00 92.31 184 GLY A C 1
ATOM 1375 O O . GLY A 1 184 ? -12.132 -6.836 19.325 1.00 92.31 184 GLY A O 1
ATOM 1376 N N . CYS A 1 185 ? -12.464 -5.359 20.995 1.00 93.81 185 CYS A N 1
ATOM 1377 C CA . CYS A 1 185 ? -11.055 -5.108 21.281 1.00 93.81 185 CYS A CA 1
ATOM 1378 C C . CYS A 1 185 ? -10.697 -5.433 22.728 1.00 93.81 185 CYS A C 1
ATOM 1380 O O . CYS A 1 185 ? -11.530 -5.346 23.632 1.00 93.81 185 CYS A O 1
ATOM 1382 N N . SER A 1 186 ? -9.428 -5.784 22.935 1.00 91.56 186 SER A N 1
ATOM 1383 C CA . SER A 1 186 ? -8.849 -6.015 24.256 1.00 91.56 186 SER A CA 1
ATOM 1384 C C . SER A 1 186 ? -8.901 -4.755 25.127 1.00 91.56 186 SER A C 1
ATOM 1386 O O . SER A 1 186 ? -9.001 -3.631 24.633 1.00 91.56 186 SER A O 1
ATOM 1388 N N . HIS A 1 187 ? -8.798 -4.933 26.447 1.00 90.00 187 HIS A N 1
ATOM 1389 C CA . HIS A 1 187 ? -8.863 -3.822 27.397 1.00 90.00 187 HIS A CA 1
ATOM 1390 C C . HIS A 1 187 ? -7.824 -2.729 27.085 1.00 90.00 187 HIS A C 1
ATOM 1392 O O . HIS A 1 187 ? -6.633 -3.006 26.943 1.00 90.00 187 HIS A O 1
ATOM 1398 N N . GLY A 1 188 ? -8.281 -1.475 27.028 1.00 89.31 188 GLY A N 1
ATOM 1399 C CA . GLY A 1 188 ? -7.446 -0.311 26.715 1.00 89.31 188 GLY A CA 1
ATOM 1400 C C . GLY A 1 188 ? -7.266 -0.032 25.220 1.00 89.31 188 GLY A C 1
ATOM 1401 O O . GLY A 1 188 ? -6.563 0.914 24.873 1.00 89.31 188 GLY A O 1
ATOM 1402 N N . GLN A 1 189 ? -7.895 -0.820 24.347 1.00 93.94 189 GLN A N 1
ATOM 1403 C CA . GLN A 1 189 ? -7.996 -0.544 22.917 1.00 93.94 189 GLN A CA 1
ATOM 1404 C C . GLN A 1 189 ? -9.439 -0.228 22.533 1.00 93.94 189 GLN A C 1
ATOM 1406 O O . GLN A 1 189 ? -10.397 -0.658 23.177 1.00 93.94 189 GLN A O 1
ATOM 1411 N N . GLU A 1 190 ? -9.584 0.509 21.444 1.00 94.31 190 GLU A N 1
ATOM 1412 C CA . GLU A 1 190 ? -10.861 0.844 20.843 1.00 94.31 190 GLU A CA 1
ATOM 1413 C C . GLU A 1 190 ? -10.899 0.323 19.412 1.00 94.31 190 GLU A C 1
ATOM 1415 O O . GLU A 1 190 ? -9.876 0.288 18.727 1.00 94.31 190 GLU A O 1
ATOM 1420 N N . CYS A 1 191 ? -12.088 -0.083 18.973 1.00 94.88 191 CYS A N 1
ATOM 1421 C CA . CYS A 1 191 ? -12.312 -0.427 17.581 1.00 94.88 191 CYS A CA 1
ATOM 1422 C C . CYS A 1 191 ? -12.423 0.871 16.775 1.00 94.88 191 CYS A C 1
ATOM 1424 O O . CYS A 1 191 ? -13.343 1.660 17.004 1.00 94.88 191 CYS A O 1
ATOM 1426 N N . VAL A 1 192 ? -11.456 1.109 15.890 1.00 94.44 192 VAL A N 1
ATOM 1427 C CA . VAL A 1 192 ? -11.374 2.303 15.040 1.00 94.44 192 VAL A CA 1
ATOM 1428 C C . VAL A 1 192 ? -11.653 1.893 13.602 1.00 94.44 192 VAL A C 1
ATOM 1430 O O . VAL A 1 192 ? -10.992 0.995 13.080 1.00 94.44 192 VAL A O 1
ATOM 1433 N N . SER A 1 193 ? -12.617 2.548 12.956 1.00 94.00 193 SER A N 1
ATOM 1434 C CA . SER A 1 193 ? -12.909 2.339 11.536 1.00 94.00 193 SER A CA 1
ATOM 1435 C C . SER A 1 193 ? -11.898 3.102 10.685 1.00 94.00 193 SER A C 1
ATOM 1437 O O . SER A 1 193 ? -11.611 4.266 10.946 1.00 94.00 193 SER A O 1
ATOM 1439 N N . LEU A 1 194 ? -11.346 2.475 9.657 1.00 90.88 194 LEU A N 1
ATOM 1440 C CA . LEU A 1 194 ? -10.405 3.108 8.727 1.00 90.88 194 LEU A CA 1
ATOM 1441 C C . LEU A 1 194 ? -11.026 3.348 7.348 1.00 90.88 194 LEU A C 1
ATOM 1443 O O . LEU A 1 194 ? -10.338 3.767 6.423 1.00 90.88 194 LEU A O 1
ATOM 1447 N N . GLY A 1 195 ? -12.338 3.130 7.235 1.00 87.62 195 GLY A N 1
ATOM 1448 C CA . GLY A 1 195 ? -13.073 3.210 5.983 1.00 87.62 195 GLY A CA 1
ATOM 1449 C C . GLY A 1 195 ? -13.134 1.872 5.253 1.00 87.62 195 GLY A C 1
ATOM 1450 O O . GLY A 1 195 ? -12.384 0.938 5.528 1.00 87.62 195 GLY A O 1
ATOM 1451 N N . GLU A 1 196 ? -14.093 1.783 4.330 1.00 87.44 196 GLU A N 1
ATOM 1452 C CA . GLU A 1 196 ? -14.246 0.650 3.409 1.00 87.44 196 GLU A CA 1
ATOM 1453 C C . GLU A 1 196 ? -14.313 -0.735 4.094 1.00 87.44 196 GLU A C 1
ATOM 1455 O O . GLU A 1 196 ? -13.788 -1.731 3.592 1.00 87.44 196 GLU A O 1
ATOM 1460 N N . GLY A 1 197 ? -14.951 -0.783 5.268 1.00 89.69 197 GLY A N 1
ATOM 1461 C CA . GLY A 1 197 ? -15.130 -1.991 6.083 1.00 89.69 197 GLY A CA 1
ATOM 1462 C C . GLY A 1 197 ? -13.931 -2.366 6.960 1.00 89.69 197 GLY A C 1
ATOM 1463 O O . GLY A 1 197 ? -14.057 -3.237 7.817 1.00 89.69 197 GLY A O 1
ATOM 1464 N N . ILE A 1 198 ? -12.784 -1.705 6.793 1.00 94.31 198 ILE A N 1
ATOM 1465 C CA . ILE A 1 198 ? -11.586 -1.968 7.591 1.00 94.31 198 ILE A CA 1
ATOM 1466 C C . ILE A 1 198 ? -11.777 -1.363 8.976 1.00 94.31 198 ILE A C 1
ATOM 1468 O O . ILE A 1 198 ? -12.100 -0.180 9.116 1.00 94.31 198 ILE A O 1
ATOM 1472 N N . SER A 1 199 ? -11.537 -2.158 10.012 1.00 95.44 199 SER A N 1
ATOM 1473 C CA . SER A 1 199 ? -11.498 -1.662 11.383 1.00 95.44 199 SER A CA 1
ATOM 1474 C C . SER A 1 199 ? -10.471 -2.417 12.211 1.00 95.44 199 SER A C 1
ATOM 1476 O O . SER A 1 199 ? -10.239 -3.610 12.026 1.00 95.44 199 SER A O 1
ATOM 1478 N N . VAL A 1 200 ? -9.811 -1.705 13.118 1.00 94.81 200 VAL A N 1
ATOM 1479 C CA . VAL A 1 200 ? -8.683 -2.248 13.877 1.00 94.81 200 VAL A CA 1
ATOM 1480 C C . VAL A 1 200 ? -8.753 -1.867 15.341 1.00 94.81 200 VAL A C 1
ATOM 1482 O O . VAL A 1 200 ? -9.239 -0.797 15.709 1.00 94.81 200 VAL A O 1
ATOM 1485 N N . CYS A 1 201 ? -8.231 -2.753 16.184 1.00 94.56 201 CYS A N 1
ATOM 1486 C CA . CYS A 1 201 ? -8.061 -2.476 17.599 1.00 94.56 201 CYS A CA 1
ATOM 1487 C C . CYS A 1 201 ? -6.808 -1.638 17.823 1.00 94.56 201 CYS A C 1
ATOM 1489 O O . CYS A 1 201 ? -5.689 -2.116 17.631 1.00 94.56 201 CYS A O 1
ATOM 1491 N N . ALA A 1 202 ? -7.000 -0.396 18.260 1.00 94.50 202 ALA A N 1
ATOM 1492 C CA . ALA A 1 202 ? -5.918 0.550 18.486 1.00 94.50 202 ALA A CA 1
ATOM 1493 C C . ALA A 1 202 ? -6.067 1.290 19.816 1.00 94.50 202 ALA A C 1
ATOM 1495 O O . ALA A 1 202 ? -7.166 1.481 20.333 1.00 94.50 202 ALA A O 1
ATOM 1496 N N . VAL A 1 203 ? -4.942 1.745 20.358 1.00 94.62 203 VAL A N 1
ATOM 1497 C CA . VAL A 1 203 ? -4.921 2.776 21.395 1.00 94.62 203 VAL A CA 1
ATOM 1498 C C . VAL A 1 203 ? -5.080 4.124 20.696 1.00 94.62 203 VAL A C 1
ATOM 1500 O O . VAL A 1 203 ? -4.240 4.510 19.879 1.00 94.62 203 VAL A O 1
ATOM 1503 N N . VAL A 1 204 ? -6.158 4.845 21.003 1.00 93.06 204 VAL A N 1
ATOM 1504 C CA . VAL A 1 204 ? -6.415 6.159 20.406 1.00 93.06 204 VAL A CA 1
ATOM 1505 C C . VAL A 1 204 ? -5.677 7.239 21.193 1.00 93.06 204 VAL A C 1
ATOM 1507 O O . VAL A 1 204 ? -5.834 7.372 22.407 1.00 93.06 204 VAL A O 1
ATOM 1510 N N . ARG A 1 205 ? -4.864 8.032 20.493 1.00 91.81 205 ARG A N 1
ATOM 1511 C CA . ARG A 1 205 ? -4.209 9.230 21.025 1.00 91.81 205 ARG A CA 1
ATOM 1512 C C . ARG A 1 205 ? -4.942 10.472 20.522 1.00 91.81 205 ARG A C 1
ATOM 1514 O O . ARG A 1 205 ? -4.987 10.713 19.318 1.00 91.81 205 ARG A O 1
ATOM 1521 N N . GLY A 1 206 ? -5.449 11.287 21.445 1.00 87.19 206 GLY A N 1
ATOM 1522 C CA . GLY A 1 206 ? -6.240 12.481 21.128 1.00 87.19 206 GLY A CA 1
ATOM 1523 C C . GLY A 1 206 ? -7.741 12.238 21.267 1.00 87.19 206 GLY A C 1
ATOM 1524 O O . GLY A 1 206 ? -8.167 11.371 22.027 1.00 87.19 206 GLY A O 1
ATOM 1525 N N . GLU A 1 207 ? -8.539 13.027 20.554 1.00 85.19 207 GLU A N 1
ATOM 1526 C CA . GLU A 1 207 ? -9.996 12.908 20.566 1.00 85.19 207 GLU A CA 1
ATOM 1527 C C . GLU A 1 207 ? -10.433 11.835 19.566 1.00 85.19 207 GLU A C 1
ATOM 1529 O O . GLU A 1 207 ? -10.144 11.930 18.370 1.00 85.19 207 GLU A O 1
ATOM 1534 N N . ASN A 1 208 ? -11.156 10.813 20.039 1.00 90.06 208 ASN A N 1
ATOM 1535 C CA . ASN A 1 208 ? -11.770 9.831 19.150 1.00 90.06 208 ASN A CA 1
ATOM 1536 C C . ASN A 1 208 ? -12.959 10.470 18.411 1.00 90.06 208 ASN A C 1
ATOM 1538 O O . ASN A 1 208 ? -14.115 10.354 18.828 1.00 90.06 208 ASN A O 1
ATOM 1542 N N . CYS A 1 209 ? -12.655 11.119 17.290 1.00 89.56 209 CYS A N 1
ATOM 1543 C CA . CYS A 1 209 ? -13.623 11.827 16.461 1.00 89.56 209 CYS A CA 1
ATOM 1544 C C . CYS A 1 209 ? -14.628 10.924 15.716 1.00 89.56 209 CYS A C 1
ATOM 1546 O O . CYS A 1 209 ? -15.524 11.428 15.043 1.00 89.56 209 CYS A O 1
ATOM 1548 N N . GLN A 1 210 ? -14.503 9.594 15.833 1.00 90.94 210 GLN A N 1
ATOM 1549 C CA . GLN A 1 210 ? -15.502 8.634 15.339 1.00 90.94 210 GLN A CA 1
ATOM 1550 C C . GLN A 1 210 ? -16.565 8.309 16.387 1.00 90.94 210 GLN A C 1
ATOM 1552 O O . GLN A 1 210 ? -17.696 7.985 16.036 1.00 90.94 210 GLN A O 1
ATOM 1557 N N . LYS A 1 211 ? -16.218 8.407 17.676 1.00 89.44 211 LYS A N 1
ATOM 1558 C CA . LYS A 1 211 ? -17.178 8.273 18.779 1.00 89.44 211 LYS A CA 1
ATOM 1559 C C . LYS A 1 211 ? -17.845 9.595 19.117 1.00 89.44 211 LYS A C 1
ATOM 1561 O O . LYS A 1 211 ? -19.039 9.624 19.400 1.00 89.44 211 LYS A O 1
ATOM 1566 N N . VAL A 1 212 ? -17.064 10.671 19.112 1.00 88.25 212 VAL A N 1
ATOM 1567 C CA . VAL A 1 212 ? -17.546 12.031 19.342 1.00 88.25 212 VAL A CA 1
ATOM 1568 C C . VAL A 1 212 ? -17.463 12.769 18.010 1.00 88.25 212 VAL A C 1
ATOM 1570 O O . VAL A 1 212 ? -16.358 13.116 17.600 1.00 88.25 212 VAL A O 1
ATOM 1573 N N . PRO A 1 213 ? -18.590 12.981 17.307 1.00 86.44 213 PRO A N 1
ATOM 1574 C CA . PRO A 1 213 ? -18.577 13.660 16.021 1.00 86.44 213 PRO A CA 1
ATOM 1575 C C . PRO A 1 213 ? -17.923 15.035 16.126 1.00 86.44 213 PRO A C 1
ATOM 1577 O O . PRO A 1 213 ? -18.136 15.765 17.098 1.00 86.44 213 PRO A O 1
ATOM 1580 N N . CYS A 1 214 ? -17.155 15.399 15.104 1.00 86.19 214 CYS A N 1
ATOM 1581 C CA . CYS A 1 214 ? -16.606 16.741 15.010 1.00 86.19 214 CYS A CA 1
ATOM 1582 C C . CYS A 1 214 ? -17.723 17.789 14.936 1.00 86.19 214 CYS A C 1
ATOM 1584 O O . CYS A 1 214 ? -18.822 17.518 14.443 1.00 86.19 214 CYS A O 1
ATOM 1586 N N . SER A 1 215 ? -17.426 19.000 15.410 1.00 83.56 215 SER A N 1
ATOM 1587 C CA . SER A 1 215 ? -18.304 20.157 15.227 1.00 83.56 215 SER A CA 1
ATOM 1588 C C . SER A 1 215 ? -18.586 20.417 13.742 1.00 83.56 215 SER A C 1
ATOM 1590 O O . SER A 1 215 ? -17.897 19.895 12.866 1.00 83.56 215 SER A O 1
ATOM 1592 N N . GLU A 1 216 ? -19.629 21.199 13.452 1.00 77.25 216 GLU A N 1
ATOM 1593 C CA . GLU A 1 216 ? -20.136 21.415 12.093 1.00 77.25 216 GLU A CA 1
ATOM 1594 C C . GLU A 1 216 ? -19.016 21.772 11.093 1.00 77.25 216 GLU A C 1
ATOM 1596 O O . GLU A 1 216 ? -18.276 22.740 11.272 1.00 77.25 216 GLU A O 1
ATOM 1601 N N . GLY A 1 217 ? -18.867 20.946 10.051 1.00 69.62 217 GLY A N 1
ATOM 1602 C CA . GLY A 1 217 ? -17.812 21.079 9.040 1.00 69.62 217 GLY A CA 1
ATOM 1603 C C . GLY A 1 217 ? -16.442 20.496 9.422 1.00 69.62 217 GLY A C 1
ATOM 1604 O O . GLY A 1 217 ? -15.491 20.649 8.665 1.00 69.62 217 GLY A O 1
ATOM 1605 N N . GLY A 1 218 ? -16.285 19.833 10.565 1.00 77.19 218 GLY A N 1
ATOM 1606 C CA . GLY A 1 218 ? -15.051 19.122 10.906 1.00 77.19 218 GLY A CA 1
ATOM 1607 C C . GLY A 1 218 ? -14.932 17.769 10.196 1.00 77.19 218 GLY A C 1
ATOM 1608 O O . GLY A 1 218 ? -15.912 17.039 10.065 1.00 77.19 218 GLY A O 1
ATOM 1609 N N . LEU A 1 219 ? -13.716 17.415 9.774 1.00 83.56 219 LEU A N 1
ATOM 1610 C CA . LEU A 1 219 ? -13.362 16.088 9.280 1.00 83.56 219 LEU A CA 1
ATOM 1611 C C . LEU A 1 219 ? -12.610 15.3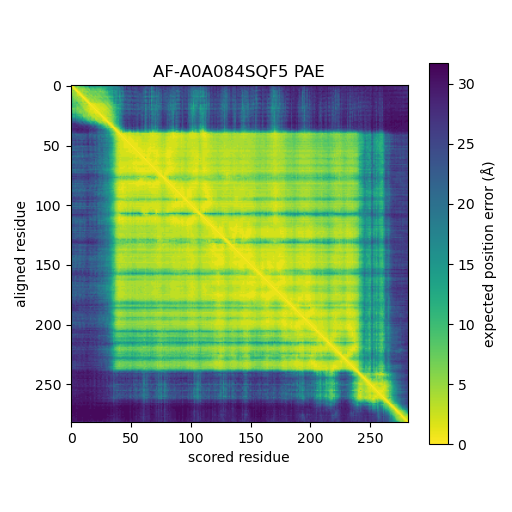28 10.377 1.00 83.56 219 LEU A C 1
ATOM 1613 O O . LEU A 1 219 ? -11.679 15.850 10.993 1.00 83.56 219 LEU A O 1
ATOM 1617 N N . CYS A 1 220 ? -12.986 14.074 10.605 1.00 88.12 220 CYS A N 1
ATOM 1618 C CA . CYS A 1 220 ? -12.225 13.205 11.490 1.00 88.12 220 CYS A CA 1
ATOM 1619 C C . CYS A 1 220 ? -10.960 12.730 10.768 1.00 88.12 220 CYS A C 1
ATOM 1621 O O . CYS A 1 220 ? -11.032 11.926 9.839 1.00 88.12 220 CYS A O 1
ATOM 1623 N N . SER A 1 221 ? -9.801 13.241 11.178 1.00 86.56 221 SER A N 1
ATOM 1624 C CA . SER A 1 221 ? -8.514 12.816 10.636 1.00 86.56 221 SER A CA 1
ATOM 1625 C C . SER A 1 221 ? -7.934 11.692 11.480 1.00 86.56 221 SER A C 1
ATOM 1627 O O . SER A 1 221 ? -7.751 11.838 12.689 1.00 86.56 221 SER A O 1
ATOM 1629 N N . VAL A 1 222 ? -7.605 10.586 10.816 1.00 88.38 222 VAL A N 1
ATOM 1630 C CA . VAL A 1 222 ? -6.866 9.462 11.391 1.00 88.38 222 VAL A CA 1
ATOM 1631 C C . VAL A 1 222 ? -5.475 9.474 10.774 1.00 88.38 222 VAL A C 1
ATOM 1633 O O . VAL A 1 222 ? -5.332 9.402 9.555 1.00 88.38 222 VAL A O 1
ATOM 1636 N N . TRP A 1 223 ? -4.446 9.635 11.601 1.00 83.44 223 TRP A N 1
ATOM 1637 C CA . TRP A 1 223 ? -3.064 9.634 11.117 1.00 83.44 223 TRP A CA 1
ATOM 1638 C C . TRP A 1 223 ? -2.542 8.207 10.926 1.00 83.44 223 TRP A C 1
ATOM 1640 O O . TRP A 1 223 ? -3.065 7.287 11.560 1.00 83.44 223 TRP A O 1
ATOM 1650 N N . PRO A 1 224 ? -1.488 8.026 10.103 1.00 78.31 224 PRO A N 1
ATOM 1651 C CA . PRO A 1 224 ? -0.895 6.720 9.866 1.00 78.31 224 PRO A CA 1
ATOM 1652 C C . PRO A 1 224 ? -0.550 5.979 11.165 1.00 78.31 224 PRO A C 1
ATOM 1654 O O . PRO A 1 224 ? -0.115 6.609 12.140 1.00 78.31 224 PRO A O 1
ATOM 1657 N N . PRO A 1 225 ? -0.721 4.651 11.174 1.00 83.50 225 PRO A N 1
ATOM 1658 C CA . PRO A 1 225 ? -0.494 3.826 12.348 1.00 83.50 225 PRO A CA 1
ATOM 1659 C C . PRO A 1 225 ? 0.951 3.875 12.832 1.00 83.50 225 PRO A C 1
ATOM 1661 O O . PRO A 1 225 ? 1.897 3.883 12.044 1.00 83.50 225 PRO A O 1
ATOM 1664 N N . ARG A 1 226 ? 1.114 3.847 14.155 1.00 82.38 226 ARG A N 1
ATOM 1665 C CA . ARG A 1 226 ? 2.400 3.618 14.820 1.00 82.38 226 ARG A CA 1
ATOM 1666 C C . ARG A 1 226 ? 2.313 2.351 15.655 1.00 82.38 226 ARG A C 1
ATOM 1668 O O . ARG A 1 226 ? 1.259 2.047 16.204 1.00 82.38 226 ARG A O 1
ATOM 1675 N N . TYR A 1 227 ? 3.420 1.629 15.751 1.00 80.38 227 TYR A N 1
ATOM 1676 C CA . TYR A 1 227 ? 3.528 0.466 16.624 1.00 80.38 227 TYR A CA 1
ATOM 1677 C C . TYR A 1 227 ? 4.434 0.814 17.796 1.00 80.38 227 TYR A C 1
ATOM 1679 O O . TYR A 1 227 ? 5.611 1.087 17.588 1.00 80.38 227 TYR A O 1
ATOM 1687 N N . GLU A 1 228 ? 3.882 0.774 19.006 1.00 79.50 228 GLU A N 1
ATOM 1688 C CA . GLU A 1 228 ? 4.616 0.955 20.262 1.00 79.50 228 GLU A CA 1
ATOM 1689 C C . GLU A 1 228 ? 4.381 -0.287 21.129 1.00 79.50 228 GLU A C 1
ATOM 1691 O O . GLU A 1 228 ? 3.233 -0.648 21.396 1.00 79.50 228 GLU A O 1
ATOM 1696 N N . ASP A 1 229 ? 5.445 -0.986 21.533 1.00 80.38 229 ASP A N 1
ATOM 1697 C CA . ASP A 1 229 ? 5.361 -2.230 22.319 1.00 80.38 229 ASP A CA 1
ATOM 1698 C C . ASP A 1 229 ? 4.361 -3.261 21.749 1.00 80.38 229 ASP A C 1
ATOM 1700 O O . ASP A 1 229 ? 3.567 -3.864 22.472 1.00 80.38 229 ASP A O 1
ATOM 1704 N N . SER A 1 230 ? 4.369 -3.458 20.425 1.00 79.12 230 SER A N 1
ATOM 1705 C CA . SER A 1 230 ? 3.432 -4.337 19.691 1.00 79.12 230 SER A CA 1
ATOM 1706 C C . SER A 1 230 ? 1.952 -3.927 19.749 1.00 79.12 230 SER A C 1
ATOM 1708 O O . SER A 1 230 ? 1.087 -4.687 19.315 1.00 79.12 230 SER A O 1
ATOM 1710 N N . ARG A 1 231 ? 1.632 -2.732 20.255 1.00 84.00 231 ARG A N 1
ATOM 1711 C CA . ARG A 1 231 ? 0.284 -2.160 20.201 1.00 84.00 231 ARG A CA 1
ATOM 1712 C C . ARG A 1 231 ? 0.193 -1.139 19.083 1.00 84.00 231 ARG A C 1
ATOM 1714 O O . ARG A 1 231 ? 1.064 -0.289 18.922 1.00 84.00 231 ARG A O 1
ATOM 1721 N N . LEU A 1 232 ? -0.905 -1.221 18.342 1.00 89.31 232 LEU A N 1
ATOM 1722 C CA . LEU A 1 232 ? -1.265 -0.231 17.345 1.00 89.31 232 LEU A CA 1
ATOM 1723 C C . LEU A 1 232 ? -1.732 1.049 18.043 1.00 89.31 232 LEU A C 1
ATOM 1725 O O . LEU A 1 232 ? -2.708 1.023 18.794 1.00 89.31 232 LEU A O 1
ATOM 1729 N N . GLU A 1 233 ? -1.059 2.161 17.777 1.00 92.50 233 GLU A N 1
ATOM 1730 C CA . GLU A 1 233 ? -1.489 3.492 18.183 1.00 92.50 233 GLU A CA 1
ATOM 1731 C C . GLU A 1 233 ? -1.959 4.287 16.966 1.00 92.50 233 GLU A C 1
ATOM 1733 O O . GLU A 1 233 ? -1.258 4.397 15.955 1.00 92.50 233 GLU A O 1
ATOM 1738 N N . LEU A 1 234 ? -3.147 4.876 17.091 1.00 92.38 234 LEU A N 1
ATOM 1739 C CA . LEU A 1 234 ? -3.706 5.787 16.102 1.00 92.38 234 LEU A CA 1
ATOM 1740 C C . LEU A 1 234 ? -3.886 7.150 16.749 1.00 92.38 234 LEU A C 1
ATOM 1742 O O . LEU A 1 234 ? -4.555 7.287 17.774 1.00 92.38 234 LEU A O 1
ATOM 1746 N N . LYS A 1 235 ? -3.302 8.180 16.138 1.00 90.38 235 LYS A N 1
ATOM 1747 C CA . LYS A 1 235 ? -3.660 9.551 16.485 1.00 90.38 235 LYS A CA 1
ATOM 1748 C C . LYS A 1 235 ? -4.955 9.894 15.762 1.00 90.38 235 LYS A C 1
ATOM 1750 O O . LYS A 1 235 ? -5.089 9.604 14.572 1.00 90.38 235 LYS A O 1
ATOM 1755 N N . MET A 1 236 ? -5.878 10.520 16.479 1.00 91.00 236 MET A N 1
ATOM 1756 C CA . MET A 1 236 ? -7.147 10.998 15.943 1.00 91.00 236 MET A CA 1
ATOM 1757 C C . MET A 1 236 ? -7.430 12.403 16.460 1.00 91.00 236 MET A C 1
ATOM 1759 O O . MET A 1 236 ? -7.060 12.755 17.583 1.00 91.00 236 MET A O 1
ATOM 1763 N N . ALA A 1 237 ? -8.031 13.221 15.606 1.00 86.19 237 ALA A N 1
ATOM 1764 C CA . ALA A 1 237 ? -8.474 14.560 15.949 1.00 86.19 237 ALA A CA 1
ATOM 1765 C C . ALA A 1 237 ? -9.411 15.088 14.867 1.00 86.19 237 ALA A C 1
ATOM 1767 O O . ALA A 1 237 ? -9.323 14.715 13.693 1.00 86.19 237 ALA A O 1
ATOM 1768 N N . CYS A 1 238 ? -10.255 16.027 15.268 1.00 85.06 238 CYS A N 1
ATOM 1769 C CA . CYS A 1 238 ? -11.010 16.832 14.332 1.00 85.06 238 CYS A CA 1
ATOM 1770 C C . CYS A 1 238 ? -10.077 17.833 13.654 1.00 85.06 238 CYS A C 1
ATOM 1772 O O . CYS A 1 238 ? -9.545 18.744 14.290 1.00 85.06 238 CYS A O 1
ATOM 1774 N N . SER A 1 239 ? -9.877 17.664 12.352 1.00 74.88 239 SER A N 1
ATOM 1775 C CA . SER A 1 239 ? -9.336 18.719 11.508 1.00 74.88 239 SER A CA 1
ATOM 1776 C C . SER A 1 239 ? -10.496 19.499 10.899 1.00 74.88 239 SER A C 1
ATOM 1778 O O . SER A 1 239 ? -11.609 19.000 10.735 1.00 74.88 239 SER A O 1
ATOM 1780 N N . ARG A 1 240 ? -10.269 20.772 10.602 1.00 68.06 240 ARG A N 1
ATOM 1781 C CA . ARG A 1 240 ? -11.240 21.574 9.857 1.00 68.06 240 ARG A CA 1
ATOM 1782 C C . ARG A 1 240 ? -10.979 21.422 8.365 1.00 68.06 240 ARG A C 1
ATOM 1784 O O . ARG A 1 240 ? -9.841 21.164 7.978 1.00 68.06 240 ARG A O 1
ATOM 1791 N N . VAL A 1 241 ? -12.027 21.596 7.556 1.00 66.25 241 VAL A N 1
ATOM 1792 C CA . VAL A 1 241 ? -11.975 21.474 6.090 1.00 66.25 241 VAL A CA 1
ATOM 1793 C C . VAL A 1 241 ? -10.737 22.168 5.527 1.00 66.25 241 VAL A C 1
ATOM 1795 O O . VAL A 1 241 ? -10.439 23.316 5.873 1.00 66.25 241 VAL A O 1
ATOM 1798 N N . SER A 1 242 ? -10.014 21.467 4.658 1.00 65.81 242 SER A N 1
ATOM 1799 C CA . SER A 1 242 ? -8.956 22.075 3.866 1.00 65.81 242 SER A CA 1
ATOM 1800 C C . SER A 1 242 ? -9.568 23.078 2.896 1.00 65.81 242 SER A C 1
ATOM 1802 O O . SER A 1 242 ? -10.442 22.729 2.103 1.00 65.81 242 SER A O 1
ATOM 1804 N N . CYS A 1 243 ? -9.105 24.314 2.947 1.00 72.56 243 CYS A N 1
ATOM 1805 C CA . CYS A 1 243 ? -9.521 25.374 2.045 1.00 72.56 243 CYS A CA 1
ATOM 1806 C C . CYS A 1 243 ? -8.389 25.663 1.061 1.00 72.56 243 CYS A C 1
ATOM 1808 O O . CYS A 1 243 ? -7.222 25.692 1.429 1.00 72.56 243 CYS A O 1
ATOM 1810 N N . SER A 1 244 ? -8.722 25.857 -0.203 1.00 70.00 244 SER A N 1
ATOM 1811 C CA . SER A 1 244 ? -7.774 26.182 -1.271 1.00 70.00 244 SER A CA 1
ATOM 1812 C C . SER A 1 244 ? -8.469 27.075 -2.293 1.00 70.00 244 SER A C 1
ATOM 1814 O O . SER A 1 244 ? -9.700 27.183 -2.280 1.00 70.00 244 SER A O 1
ATOM 1816 N N . ASP A 1 245 ? -7.703 27.718 -3.174 1.00 49.75 245 ASP A N 1
ATOM 1817 C CA . ASP A 1 245 ? -8.279 28.435 -4.312 1.00 49.75 245 ASP A CA 1
ATOM 1818 C C . ASP A 1 245 ? -9.025 27.435 -5.211 1.00 49.75 245 ASP A C 1
ATOM 1820 O O . ASP A 1 245 ? -8.420 26.574 -5.846 1.00 49.75 245 ASP A O 1
ATOM 1824 N N . GLY A 1 246 ? -10.360 27.521 -5.214 1.00 58.91 246 GLY A N 1
ATOM 1825 C CA . GLY A 1 246 ? -11.257 26.592 -5.915 1.00 58.91 246 GLY A CA 1
ATOM 1826 C C . GLY A 1 246 ? -11.823 25.444 -5.064 1.00 58.91 246 GLY A C 1
ATOM 1827 O O . GLY A 1 246 ? -12.648 24.681 -5.563 1.00 58.91 246 GLY A O 1
ATOM 1828 N N . GLY A 1 247 ? -11.424 25.324 -3.793 1.00 62.72 247 GLY A N 1
ATOM 1829 C CA . GLY A 1 247 ? -11.975 24.357 -2.838 1.00 62.72 247 GLY A CA 1
ATOM 1830 C C . GLY A 1 247 ? -13.298 24.803 -2.190 1.00 62.72 247 GLY A C 1
ATOM 1831 O O . GLY A 1 247 ? -13.766 25.923 -2.417 1.00 62.72 247 GLY A O 1
ATOM 1832 N N . PRO A 1 248 ? -13.923 23.944 -1.360 1.00 66.69 248 PRO A N 1
ATOM 1833 C CA . PRO A 1 248 ? -15.119 24.316 -0.610 1.00 66.69 248 PRO A CA 1
ATOM 1834 C C . PRO A 1 248 ? -14.837 25.511 0.310 1.00 66.69 248 PRO A C 1
ATOM 1836 O O . PRO A 1 248 ? -13.802 25.578 0.977 1.00 66.69 248 PRO A O 1
ATOM 1839 N N . ALA A 1 249 ? -15.777 26.459 0.345 1.00 73.06 249 ALA A N 1
ATOM 1840 C CA . ALA A 1 249 ? -15.687 27.605 1.237 1.00 73.06 249 ALA A CA 1
ATOM 1841 C C . ALA A 1 249 ? -15.683 27.140 2.699 1.00 73.06 249 ALA A C 1
ATOM 1843 O O . ALA A 1 249 ? -16.413 26.221 3.078 1.00 73.06 249 ALA A O 1
ATOM 1844 N N . CYS A 1 250 ? -14.874 27.805 3.521 1.00 71.94 250 CYS A N 1
ATOM 1845 C CA . CYS A 1 250 ? -14.861 27.553 4.951 1.00 71.94 250 CYS A CA 1
ATOM 1846 C C . CYS A 1 250 ? -16.248 27.793 5.570 1.00 71.94 250 CYS A C 1
ATOM 1848 O O . CYS A 1 250 ? -16.924 28.752 5.185 1.00 71.94 250 CYS A O 1
ATOM 1850 N N . PRO A 1 251 ? -16.681 26.953 6.529 1.00 70.25 251 PRO A N 1
ATOM 1851 C CA . PRO A 1 251 ? -17.966 27.131 7.192 1.00 70.25 251 PRO A CA 1
ATOM 1852 C C . PRO A 1 251 ? -18.053 28.495 7.908 1.00 70.25 251 PRO A C 1
ATOM 1854 O O . PRO A 1 251 ? -17.019 29.059 8.299 1.00 70.25 251 PRO A O 1
ATOM 1857 N N . PRO A 1 252 ? -19.270 29.046 8.097 1.00 72.38 252 PRO A N 1
ATOM 1858 C CA . PRO A 1 252 ? -19.467 30.355 8.716 1.00 72.38 252 PRO A CA 1
ATOM 1859 C C . PRO A 1 252 ? -18.731 30.495 10.056 1.00 72.38 252 PRO A C 1
ATOM 1861 O O . PRO A 1 252 ? -18.783 29.614 10.908 1.00 72.38 252 PRO A O 1
ATOM 1864 N N . GLY A 1 253 ? -18.038 31.621 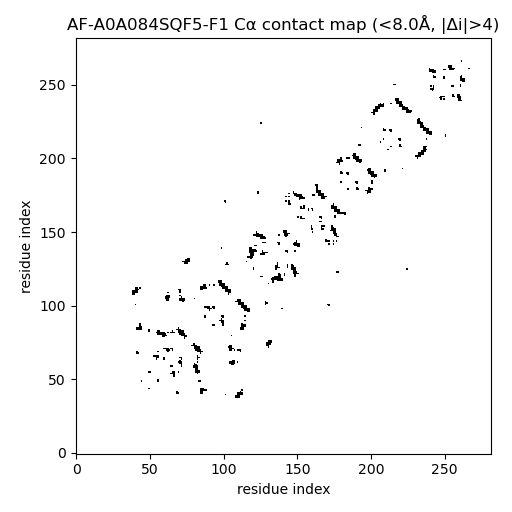10.248 1.00 70.25 253 GLY A N 1
ATOM 1865 C CA . GLY A 1 253 ? -17.253 31.888 11.459 1.00 70.25 253 GLY A CA 1
ATOM 1866 C C . GLY A 1 253 ? -15.808 31.375 11.424 1.00 70.25 253 GLY A C 1
ATOM 1867 O O . GLY A 1 253 ? -15.088 31.572 12.404 1.00 70.25 253 GLY A O 1
ATOM 1868 N N . THR A 1 254 ? -15.355 30.770 10.321 1.00 73.44 254 THR A N 1
ATOM 1869 C CA . THR A 1 254 ? -13.951 30.370 10.106 1.00 73.44 254 THR A CA 1
ATOM 1870 C C . THR A 1 254 ? -13.333 31.068 8.885 1.00 73.44 254 THR A C 1
ATOM 1872 O O . THR A 1 254 ? -14.048 31.521 7.994 1.00 73.44 254 THR A O 1
ATOM 1875 N N . SER A 1 255 ? -12.003 31.187 8.841 1.00 75.81 255 SER A N 1
ATOM 1876 C CA . SER A 1 255 ? -11.233 31.739 7.719 1.00 75.81 255 SER A CA 1
ATOM 1877 C C . SER A 1 255 ? -10.154 30.764 7.252 1.00 75.81 255 SER A C 1
ATOM 1879 O O . SER A 1 255 ? -9.663 29.944 8.026 1.00 75.81 255 SER A O 1
ATOM 1881 N N . CYS A 1 256 ? -9.783 30.832 5.973 1.00 73.44 256 CYS A N 1
ATOM 1882 C CA . CYS A 1 256 ? -8.746 29.966 5.429 1.00 73.44 256 CYS A CA 1
ATOM 1883 C C . CYS A 1 256 ? -7.351 30.427 5.865 1.00 73.44 256 CYS A C 1
ATOM 1885 O O . CYS A 1 256 ? -6.929 31.529 5.521 1.00 73.44 256 CYS A O 1
ATOM 1887 N N . VAL A 1 257 ? -6.621 29.586 6.598 1.00 70.00 257 VAL A N 1
ATOM 1888 C CA . VAL A 1 257 ? -5.261 29.867 7.075 1.00 70.00 257 VAL A CA 1
ATOM 1889 C C . VAL A 1 257 ? -4.373 28.664 6.775 1.00 70.00 257 VAL A C 1
ATOM 1891 O O . VAL A 1 257 ? -4.584 27.585 7.324 1.00 70.00 257 VAL A O 1
ATOM 1894 N N . GLN A 1 258 ? -3.365 28.856 5.915 1.00 67.25 258 GLN A N 1
ATOM 1895 C CA . GLN A 1 258 ? -2.422 27.802 5.495 1.00 67.25 258 GLN A CA 1
ATOM 1896 C C . GLN A 1 258 ? -3.120 26.551 4.938 1.00 67.25 258 GLN A C 1
ATOM 1898 O O . GLN A 1 258 ? -2.748 25.421 5.245 1.00 67.25 258 GLN A O 1
ATOM 1903 N N . GLY A 1 259 ? -4.168 26.757 4.145 1.00 70.38 259 GLY A N 1
ATOM 1904 C CA . GLY A 1 259 ? -4.888 25.661 3.511 1.00 70.38 259 GLY A CA 1
ATOM 1905 C C . GLY A 1 259 ? -5.909 24.952 4.407 1.00 70.38 259 GLY A C 1
ATOM 1906 O O . GLY A 1 259 ? -6.437 23.917 4.018 1.00 70.38 259 GLY A O 1
ATOM 1907 N N . LEU A 1 260 ? -6.194 25.473 5.607 1.00 69.88 260 LEU A N 1
ATOM 1908 C CA . LEU A 1 260 ? -7.149 24.904 6.564 1.00 69.88 260 LEU A CA 1
ATOM 1909 C C . LEU A 1 260 ? -8.093 25.981 7.100 1.00 69.88 260 LEU A C 1
ATOM 1911 O O . LEU A 1 260 ? -7.663 27.084 7.439 1.00 69.88 260 LEU A O 1
ATOM 1915 N N . CYS A 1 261 ? -9.377 25.665 7.233 1.00 72.50 261 CYS A N 1
ATOM 1916 C CA . CYS A 1 261 ? -10.334 26.573 7.858 1.00 72.50 261 CYS A CA 1
ATOM 1917 C C . CYS A 1 261 ? -10.033 26.706 9.357 1.00 72.50 261 CYS A C 1
ATOM 1919 O O . CYS A 1 261 ? -9.895 25.703 10.047 1.00 72.50 261 CYS A O 1
ATOM 1921 N N . ARG A 1 262 ? -9.917 27.923 9.900 1.00 65.81 262 ARG A N 1
ATOM 1922 C CA . ARG A 1 262 ? -9.634 28.184 11.323 1.00 65.81 262 ARG A CA 1
ATOM 1923 C C . ARG A 1 262 ? -10.568 29.240 11.919 1.00 65.81 262 ARG A C 1
ATOM 1925 O O . ARG A 1 262 ? -10.964 30.172 11.233 1.00 65.81 262 ARG A O 1
ATOM 1932 N N . HIS A 1 263 ? -10.925 29.108 13.196 1.00 63.88 263 HIS A N 1
ATOM 1933 C CA . HIS A 1 263 ? -11.652 30.133 13.942 1.00 63.88 263 HIS A CA 1
ATOM 1934 C C . HIS A 1 263 ? -10.702 31.277 14.342 1.00 63.88 263 HIS A C 1
ATOM 1936 O O . HIS A 1 263 ? -9.557 31.007 14.713 1.00 63.88 263 HIS A O 1
ATOM 1942 N N . PRO A 1 264 ? -11.182 32.536 14.364 1.00 61.12 264 PRO A N 1
ATOM 1943 C CA . PRO A 1 264 ? -10.393 33.699 14.788 1.00 61.12 264 PRO A CA 1
ATOM 1944 C C . PRO A 1 264 ? -9.820 33.600 16.211 1.00 61.12 264 PRO A C 1
ATOM 1946 O O . PRO A 1 264 ? -8.828 34.246 16.529 1.00 61.12 264 PRO A O 1
ATOM 1949 N N . SER A 1 265 ? -10.435 32.798 17.084 1.00 57.84 265 SER A N 1
ATOM 1950 C CA . SER A 1 265 ? -9.989 32.584 18.466 1.00 57.84 265 SER A CA 1
ATOM 1951 C C . SER A 1 265 ? -8.837 31.583 18.603 1.00 57.84 265 SER A C 1
ATOM 1953 O O . SER A 1 265 ? -8.238 31.501 19.670 1.00 57.84 265 SER A O 1
ATOM 1955 N N . GLU A 1 266 ? -8.521 30.821 17.550 1.00 49.06 266 GLU A N 1
ATOM 1956 C CA . GLU A 1 266 ? -7.391 29.877 17.517 1.00 49.06 266 GLU A CA 1
ATOM 1957 C C . GLU A 1 266 ? -6.166 30.434 16.789 1.00 49.06 266 GLU A C 1
ATOM 1959 O O . GLU A 1 266 ? -5.072 29.879 16.893 1.00 49.06 266 GLU A O 1
ATOM 1964 N N . SER A 1 267 ? -6.318 31.551 16.075 1.00 45.50 267 SER A N 1
ATOM 1965 C CA . SER A 1 267 ? -5.184 32.376 15.674 1.00 45.50 267 SER A CA 1
ATOM 1966 C C . SER A 1 267 ? -4.691 33.156 16.891 1.00 45.50 267 SER A C 1
ATOM 1968 O O . SER A 1 267 ? -5.013 34.330 17.066 1.00 45.50 267 SER A O 1
ATOM 1970 N N . GLY A 1 268 ? -3.913 32.490 17.747 1.00 45.31 268 GLY A N 1
ATOM 1971 C CA . GLY A 1 268 ? -2.985 33.193 18.630 1.00 45.31 268 GLY A CA 1
ATOM 1972 C C . GLY A 1 268 ? -2.078 34.129 17.812 1.00 45.31 268 GLY A C 1
ATOM 1973 O O . GLY A 1 268 ? -1.978 33.974 16.588 1.00 45.31 268 GLY A O 1
ATOM 1974 N N . PRO A 1 269 ? -1.437 35.127 18.446 1.00 37.88 269 PRO A N 1
ATOM 1975 C CA . PRO A 1 269 ? -0.508 36.001 17.741 1.00 37.88 269 PRO A CA 1
ATOM 1976 C C . PRO A 1 269 ? 0.576 35.159 17.045 1.00 37.88 269 PRO A C 1
ATOM 1978 O O . PRO A 1 269 ? 0.875 34.057 17.509 1.00 37.88 269 PRO A O 1
ATOM 1981 N N . PRO A 1 270 ? 1.145 35.639 15.925 1.00 41.69 270 PRO A N 1
ATOM 1982 C CA . PRO A 1 270 ? 2.198 34.923 15.221 1.00 41.69 270 PRO A CA 1
ATOM 1983 C C . PRO A 1 270 ? 3.413 34.793 16.143 1.00 41.69 270 PRO A C 1
ATOM 1985 O O . PRO A 1 270 ? 4.211 35.722 16.261 1.00 41.69 270 PRO A O 1
ATOM 1988 N N . ASP A 1 271 ? 3.535 33.653 16.819 1.00 38.34 271 ASP A N 1
ATOM 1989 C CA . ASP A 1 271 ? 4.745 33.311 17.548 1.00 38.34 271 ASP A CA 1
ATOM 1990 C C . ASP A 1 271 ? 5.866 33.104 16.533 1.00 38.34 271 ASP A C 1
ATOM 1992 O O . ASP A 1 271 ? 5.787 32.309 15.592 1.00 38.34 271 ASP A O 1
ATOM 1996 N N . ALA A 1 272 ? 6.901 33.913 16.710 1.00 37.47 272 ALA A N 1
ATOM 1997 C CA . ALA A 1 272 ? 8.091 33.935 15.898 1.00 37.47 272 ALA A CA 1
ATOM 1998 C C . ALA A 1 272 ? 8.984 32.713 16.173 1.00 37.47 272 ALA A C 1
ATOM 2000 O O . ALA A 1 272 ? 9.342 32.440 17.317 1.00 37.47 272 ALA A O 1
ATOM 2001 N N . GLY A 1 273 ? 9.459 32.083 15.093 1.00 28.38 273 GLY A N 1
ATOM 2002 C CA . GLY A 1 273 ? 10.773 31.428 15.022 1.00 28.38 273 GLY A CA 1
ATOM 2003 C C . GLY A 1 273 ? 10.792 30.075 14.292 1.00 28.38 273 GLY A C 1
ATOM 2004 O O . GLY A 1 273 ? 9.768 29.395 14.276 1.00 28.38 273 GLY A O 1
ATOM 2005 N N . PRO A 1 274 ? 11.942 29.626 13.730 1.00 31.20 274 PRO A N 1
ATOM 2006 C CA . PRO A 1 274 ? 13.258 30.272 13.579 1.00 31.20 274 PRO A CA 1
ATOM 2007 C C . PRO A 1 274 ? 13.601 30.599 12.094 1.00 31.20 274 PRO A C 1
ATOM 2009 O O . PRO A 1 274 ? 12.839 30.241 11.194 1.00 31.20 274 PRO A O 1
ATOM 2012 N N . PRO A 1 275 ? 14.714 31.309 11.793 1.00 33.84 275 PRO A N 1
ATOM 2013 C CA . PRO A 1 275 ? 15.004 31.780 10.438 1.00 33.84 275 PRO A CA 1
ATOM 2014 C C . PRO A 1 275 ? 15.374 30.634 9.489 1.00 33.84 275 PRO A C 1
ATOM 2016 O O . PRO A 1 275 ? 16.304 29.867 9.745 1.00 33.84 275 PRO A O 1
ATOM 2019 N N . VAL A 1 276 ? 14.698 30.580 8.341 1.00 34.34 276 VAL A N 1
ATOM 2020 C CA . VAL A 1 276 ? 15.138 29.798 7.182 1.00 34.34 276 VAL A CA 1
ATOM 2021 C C . VAL A 1 276 ? 16.346 30.515 6.578 1.00 34.34 276 VAL A C 1
ATOM 2023 O O . VAL A 1 276 ? 16.212 31.550 5.928 1.00 34.34 276 VAL A O 1
ATOM 2026 N N . SER A 1 277 ? 17.543 29.990 6.828 1.00 33.94 277 SER A N 1
ATOM 2027 C CA . SER A 1 277 ? 18.724 30.352 6.040 1.00 33.94 277 SER A CA 1
ATOM 2028 C C . SER A 1 277 ? 18.651 29.626 4.693 1.00 33.94 277 SER A C 1
ATOM 2030 O O . SER A 1 277 ? 18.372 28.426 4.689 1.00 33.94 277 SER A O 1
ATOM 2032 N N . PRO A 1 278 ? 18.892 30.298 3.555 1.00 37.72 278 PRO A N 1
ATOM 2033 C CA . PRO A 1 278 ? 18.938 29.624 2.264 1.00 37.72 278 PRO A CA 1
ATOM 2034 C C . PRO A 1 278 ? 20.210 28.763 2.143 1.00 37.72 278 PRO A C 1
ATOM 2036 O O . PRO A 1 278 ? 21.224 29.076 2.781 1.00 37.72 278 PRO A O 1
ATOM 2039 N N . PRO A 1 279 ? 20.195 27.696 1.324 1.00 38.28 279 PRO A N 1
ATOM 2040 C CA . PRO A 1 279 ? 21.367 26.853 1.131 1.00 38.28 279 PRO A CA 1
ATOM 2041 C C . PRO A 1 279 ? 22.483 27.637 0.425 1.00 38.28 279 PRO A C 1
ATOM 2043 O O . PRO A 1 279 ? 22.271 28.258 -0.616 1.00 38.28 279 PRO A O 1
ATOM 2046 N N . ARG A 1 280 ? 23.694 27.594 0.994 1.00 32.84 280 ARG A N 1
ATOM 2047 C CA . ARG A 1 280 ? 24.934 27.888 0.264 1.00 32.84 280 ARG A CA 1
ATOM 2048 C C . ARG A 1 280 ? 25.406 26.595 -0.393 1.00 32.84 280 ARG A C 1
ATOM 2050 O O . ARG A 1 280 ? 25.692 25.631 0.312 1.00 32.84 280 ARG A O 1
ATOM 2057 N N . HIS A 1 281 ? 25.504 26.612 -1.716 1.00 38.97 281 HIS A N 1
ATOM 2058 C CA . HIS A 1 281 ? 26.291 25.647 -2.479 1.00 38.97 281 HIS A CA 1
ATOM 2059 C C . HIS A 1 281 ? 27.778 25.766 -2.119 1.00 38.97 281 HIS A C 1
ATOM 2061 O O . HIS A 1 281 ? 28.267 26.865 -1.827 1.00 38.97 281 HIS A O 1
ATOM 2067 N N . PRO A 1 282 ? 28.491 24.642 -2.147 1.00 44.09 282 PRO A N 1
ATOM 2068 C CA . PRO A 1 282 ? 29.655 24.514 -3.017 1.00 44.09 282 PRO A CA 1
ATOM 2069 C C . PRO A 1 282 ? 29.368 23.609 -4.217 1.00 44.09 282 PRO A C 1
ATOM 2071 O O . PRO A 1 282 ? 28.660 22.592 -4.042 1.00 44.09 282 PRO A O 1
#

Mean predicted aligned error: 12.9 Å

pLDDT: mean 81.76, std 17.36, range [28.38, 97.88]

Foldseek 3Di:
DDVVVVVVVVVVVVPVVVVVVVVVVVVVVVVVVVPPPPLDEADADDPVVLVVFPQRFPWDQWQVSEDPPWAFAAAPVVRTTGTDAANDDAQVSADVQWTWAWADGHHDSYIHTDTAGAADDEAQDFADRHHHHRPRHHGPQWHQFPRGTFHAADQVDQVRDDPQWGWDAGPNGIGTAGHCPPVPEDPQWGWADPDPRHTDTAREDDDNCVVPPDDPQWDWDWDDWDADPNGTYIYIDTFHQFDDDVDDDGPPQWDHDPRGTHHPVPPDDPDDDDDDDDDDDD

Sequence (282 aa):
MRWSTLLGGIAGLLLPVPLMLLAGEIRREQRAEMSPAREQVSPVLPLSEQKALQTFGLDCSGSEECESPLGCLYFAGERQGFCGGSTCREDFQCGEDWMCRTVHTLGSEALVRTCIPPGLRKEGESCVQSLGMKEETCAMGFRCTAGWCGRSCQPDEPTSCPQGFFCREGLDGPSCLPTCETTGCSHGQECVSLGEGISVCAVVRGENCQKVPCSEGGLCSVWPPRYEDSRLELKMACSRVSCSDGGPACPPGTSCVQGLCRHPSESGPPDAGPPVSPPRHP

Radius of gyration: 26.78 Å; Cα contacts (8 Å, |Δi|>4): 539; chains: 1; bounding box: 94×55×71 Å

Organism: NCBI:txid1406225

Secondary structure (DS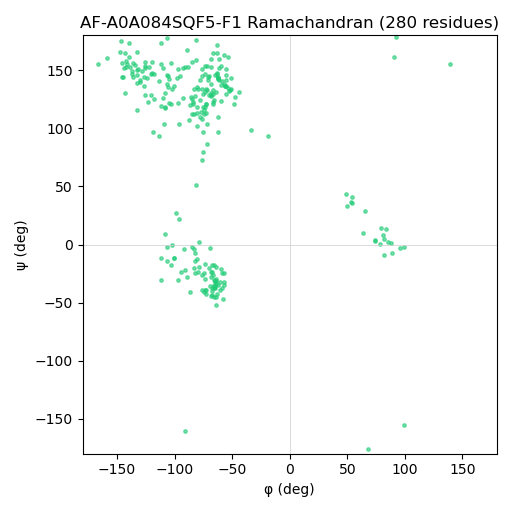SP, 8-state):
--HHHHHHHHHHHHTHHHHHHHHHHHHHHHHHHS-S----BPPB--HHHHTTSTTTT-B-SSGGGS-TT-EEEEETTTTEEEEE-B--SSGGGSPTT-EEEEEEPTTSS-EEEEEE---SBPTTSB----BS-GGGSBPTTEEEETTEEEEB--TT-GGGS-TTEEEE--TTS-EEEE--TTT---TT-EEEEEETTEEEEEEEEE--TTTSPPSTTEEEEEPPPEEETTEEEEEEEEEE-B--TTSPPPPTT-EEETTEEE-TTT----------PPPPP-

Solvent-accessible surface area (backbone atoms only — not comparable to full-atom values): 15971 Å² total; per-residue (Å²): 134,72,67,70,63,60,55,55,54,53,58,67,60,60,58,58,54,60,52,51,51,54,54,48,50,56,53,48,54,56,51,62,71,58,50,72,82,67,70,51,64,30,69,67,58,58,70,71,59,46,67,68,41,91,34,52,72,35,78,32,90,26,18,88,72,23,58,83,68,28,25,9,41,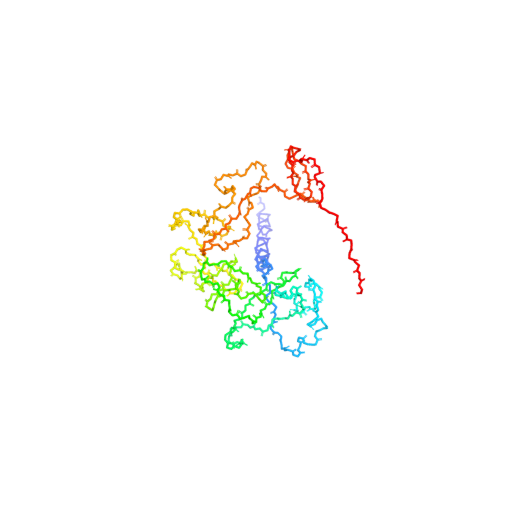52,28,68,73,75,73,44,27,26,14,43,56,9,71,28,92,42,41,85,74,27,59,92,78,31,36,46,40,65,32,70,21,37,82,46,75,49,27,30,20,35,64,40,68,54,22,68,25,48,74,68,32,65,28,48,80,61,42,74,48,43,78,37,17,28,18,82,79,39,43,69,41,99,46,28,9,7,42,67,38,44,80,91,39,84,79,53,31,60,92,48,37,44,54,43,82,38,93,84,47,35,24,24,41,39,27,19,88,85,70,56,50,61,94,84,35,41,67,43,76,76,56,97,81,33,21,42,57,23,35,74,44,73,49,62,28,86,82,48,72,50,62,94,70,39,42,67,44,72,51,81,79,42,77,57,95,90,38,45,34,31,43,29,34,64,38,48,46,62,26,52,99,90,46,64,78,55,57,93,81,38,43,73,54,96,47,24,30,39,45,75,88,72,62,63,80,87,79,85,81,81,86,86,75,79,88,78,82,132